Protein AF-A0A226D3V9-F1 (afdb_monomer)

Mean predicted aligned error: 17.24 Å

Sequence (177 aa):
MTLEMASSVGGDREEIEEDPLAKSIKAIVGEVLDKKFDEFQGLVIGEMRKLVDKVTHIEKRQDDLEEKVELLTAGIHNEFSAVREEIPEQRRRIIRMSNIVMMGVPETSAGLQVAKDIIKIIAPSFSGAIVDNRIGDSSGRKPRPLRISFRSISRRRMRHFQCARNWLGWRRTLPYQ

Secondary structure (DSSP, 8-state):
-------------------HHHHHHHHHHHHHHHHHHHHHHHHHHHHHHHHHHHHHHHHHHHHHHHHHHHHHHHHHHHHHHHHHHHHHHHHHHHHHHHEEEE-S--SSHHHHHHHHHHHHHH-TT--S-----B-S-TT-SSPPPEEEE-S-HHHHHHHHHHHHHHHHHHHHHS---

Organism: Folsomia candida (NCBI:txid158441)

Nearest PDB structures (foldseek):
  2khd-assembly1_A  TM=4.198E-01  e=1.914E+00  Vibrio cholerae O1 biovar El Tor str. N16961
  2gff-assembly1_A  TM=4.323E-01  e=8.631E+00  Yersinia pestis

Foldseek 3Di:
DDDDDDDDDPDPPPPPPDDVVNVVVVVVVVVVVVVVVVVVVVVVVVVVVVVVVVVVVVVVVVVVVVVVVVVVVVVVCVVVVVVVVVVVVVVVVLLVLFKDKDFQQDPDPVSLVVVVVVCCVLQVPDPDDQDQPFDDDPPDPGDTIGIDGHPDSVSRVVRVVVVVVVVVVVVVPDDDD

Structure (mmCIF, N/CA/C/O backbone):
data_AF-A0A226D3V9-F1
#
_entry.id   AF-A0A226D3V9-F1
#
loop_
_atom_site.group_PDB
_atom_site.id
_atom_site.type_symbol
_atom_site.label_atom_id
_atom_site.label_alt_id
_atom_site.label_comp_id
_atom_site.label_asym_id
_atom_site.label_entity_id
_atom_site.label_seq_id
_atom_site.pdbx_PDB_ins_code
_atom_site.Cartn_x
_atom_site.Cartn_y
_atom_site.Cartn_z
_atom_site.occupancy
_atom_site.B_iso_or_equiv
_atom_site.auth_seq_id
_atom_site.auth_comp_id
_atom_site.auth_asym_id
_atom_site.auth_atom_id
_atom_site.pdbx_PDB_model_num
ATOM 1 N N . MET A 1 1 ? 11.906 -45.378 94.367 1.00 38.81 1 MET A N 1
ATOM 2 C CA . MET A 1 1 ? 11.703 -44.713 93.062 1.00 38.81 1 MET A CA 1
ATOM 3 C C . MET A 1 1 ? 10.306 -44.108 93.097 1.00 38.81 1 MET A C 1
ATOM 5 O O . MET A 1 1 ? 9.374 -44.850 93.360 1.00 38.81 1 MET A O 1
ATOM 9 N N . THR A 1 2 ? 10.238 -42.781 93.275 1.00 38.66 2 THR A N 1
ATOM 10 C CA . THR A 1 2 ? 9.686 -41.767 92.328 1.00 38.66 2 THR A CA 1
ATOM 11 C C . THR A 1 2 ? 8.167 -41.596 92.479 1.00 38.66 2 THR A C 1
ATOM 13 O O . THR A 1 2 ? 7.429 -42.522 92.177 1.00 38.66 2 THR A O 1
ATOM 16 N N . LEU A 1 3 ? 7.705 -40.577 93.214 1.00 39.69 3 LEU A N 1
ATOM 17 C CA . LEU A 1 3 ? 7.437 -39.170 92.827 1.00 39.69 3 LEU A CA 1
ATOM 18 C C . LEU A 1 3 ? 6.104 -38.982 92.067 1.00 39.69 3 LEU A C 1
ATOM 20 O O . LEU A 1 3 ? 5.934 -39.497 90.972 1.00 39.69 3 LEU A O 1
ATOM 24 N N . GLU A 1 4 ? 5.216 -38.248 92.749 1.00 49.41 4 GLU A N 1
ATOM 25 C CA . GLU A 1 4 ? 4.078 -37.384 92.377 1.00 49.41 4 GLU A CA 1
ATOM 26 C C . GLU A 1 4 ? 3.594 -37.287 90.916 1.00 49.41 4 GLU A C 1
ATOM 28 O O . GLU A 1 4 ? 4.387 -37.195 89.986 1.00 49.41 4 GLU A O 1
ATOM 33 N N . MET A 1 5 ? 2.272 -37.128 90.736 1.00 41.31 5 MET A N 1
ATOM 34 C CA . MET A 1 5 ? 1.643 -35.838 90.368 1.00 41.31 5 MET A CA 1
ATOM 35 C C . MET A 1 5 ? 0.126 -36.006 90.166 1.00 41.31 5 MET A C 1
ATOM 37 O O . MET A 1 5 ? -0.342 -36.873 89.430 1.00 41.31 5 MET A O 1
ATOM 41 N N . ALA A 1 6 ? -0.637 -35.149 90.841 1.00 48.03 6 ALA A N 1
ATOM 42 C CA . ALA A 1 6 ? -2.069 -34.961 90.662 1.00 48.03 6 ALA A CA 1
ATOM 43 C C . ALA A 1 6 ? -2.365 -34.116 89.411 1.00 48.03 6 ALA A C 1
ATOM 45 O O . ALA A 1 6 ? -1.612 -33.199 89.096 1.00 48.03 6 ALA A O 1
ATOM 46 N N . SER A 1 7 ? -3.507 -34.351 88.761 1.00 38.56 7 SER A N 1
ATOM 47 C CA . SER A 1 7 ? -4.282 -33.291 88.102 1.00 38.56 7 SER A CA 1
ATOM 48 C C . SER A 1 7 ? -5.707 -33.781 87.852 1.00 38.56 7 SER A C 1
ATOM 50 O O . SER A 1 7 ? -5.994 -34.503 86.900 1.00 38.56 7 SER A O 1
ATOM 52 N N . SER A 1 8 ? -6.589 -33.412 88.778 1.00 54.75 8 SER A N 1
ATOM 53 C CA . SER A 1 8 ? -8.037 -33.426 88.616 1.00 54.75 8 SER A CA 1
ATOM 54 C C . SER A 1 8 ? -8.433 -32.072 88.040 1.00 54.75 8 SER A C 1
ATOM 56 O O . SER A 1 8 ? -8.364 -31.069 88.745 1.00 54.75 8 SER A O 1
ATOM 58 N N . VAL A 1 9 ? -8.861 -32.044 86.781 1.00 45.50 9 VAL A N 1
ATOM 59 C CA . VAL A 1 9 ? -9.637 -30.931 86.224 1.00 45.50 9 VAL A CA 1
ATOM 60 C C . VAL A 1 9 ? -10.922 -31.535 85.673 1.00 45.50 9 VAL A C 1
ATOM 62 O O . VAL A 1 9 ? -11.050 -31.831 84.487 1.00 45.50 9 VAL A O 1
ATOM 65 N N . GLY A 1 10 ? -11.860 -31.779 86.589 1.00 48.31 10 GLY A N 1
ATOM 66 C CA . GLY A 1 10 ? -13.279 -31.786 86.264 1.00 48.31 10 GLY A CA 1
ATOM 67 C C . GLY A 1 10 ? -13.653 -30.354 85.911 1.00 48.31 10 GLY A C 1
ATOM 68 O O . GLY A 1 10 ? -13.822 -29.520 86.793 1.00 48.31 10 GLY A O 1
ATOM 69 N N . GLY A 1 11 ? -13.651 -30.051 84.616 1.00 39.41 11 GLY A N 1
ATOM 70 C CA . GLY A 1 11 ? -14.214 -28.818 84.092 1.00 39.41 11 GLY A CA 1
ATOM 71 C C . GLY A 1 11 ? -15.689 -29.054 83.837 1.00 39.41 11 GLY A C 1
ATOM 72 O O . GLY A 1 11 ? -16.050 -29.536 82.761 1.00 39.41 11 GLY A O 1
ATOM 73 N N . ASP A 1 12 ? -16.511 -28.753 84.837 1.00 41.53 12 ASP A N 1
ATOM 74 C CA . ASP A 1 12 ? -17.939 -28.542 84.655 1.00 41.53 12 ASP A CA 1
ATOM 75 C C . ASP A 1 12 ? -18.121 -27.555 83.495 1.00 41.53 12 ASP A C 1
ATOM 77 O O . ASP A 1 12 ? -17.666 -26.410 83.538 1.00 41.53 12 ASP A O 1
ATOM 81 N N . ARG A 1 13 ? -18.739 -28.023 82.406 1.00 48.00 13 ARG A N 1
ATOM 82 C CA . ARG A 1 13 ? -19.325 -27.132 81.408 1.00 48.00 13 ARG A CA 1
ATOM 83 C C . ARG A 1 13 ? -20.510 -26.464 82.092 1.00 48.00 13 ARG A C 1
ATOM 85 O O . ARG A 1 13 ? -21.628 -26.960 82.009 1.00 48.00 13 ARG A O 1
ATOM 92 N N . GLU A 1 14 ? -20.241 -25.364 82.783 1.00 43.09 14 GLU A N 1
ATOM 93 C CA . GLU A 1 14 ? -21.252 -24.354 83.050 1.00 43.09 14 GLU A CA 1
ATOM 94 C C . GLU A 1 14 ? -21.819 -23.940 81.688 1.00 43.09 14 GLU A C 1
ATOM 96 O O . GLU A 1 14 ? -21.159 -23.282 80.878 1.00 43.09 14 GLU A O 1
ATOM 101 N N . GLU A 1 15 ? -23.036 -24.393 81.395 1.00 52.03 15 GLU A N 1
ATOM 102 C CA . GLU A 1 15 ? -23.913 -23.683 80.480 1.00 52.03 15 GLU A CA 1
ATOM 103 C C . GLU A 1 15 ? -24.088 -22.292 81.082 1.00 52.03 15 GLU A C 1
ATOM 105 O O . GLU A 1 15 ? -24.894 -22.081 81.983 1.00 52.03 15 GLU A O 1
ATOM 110 N N . ILE A 1 16 ? -23.248 -21.353 80.646 1.00 57.22 16 ILE A N 1
ATOM 111 C CA . ILE A 1 16 ? -23.414 -19.941 80.956 1.00 57.22 16 ILE A CA 1
ATOM 112 C C . ILE A 1 16 ? -24.791 -19.582 80.396 1.00 57.22 16 ILE A C 1
ATOM 114 O O . ILE A 1 16 ? -24.960 -19.470 79.178 1.00 57.22 16 ILE A O 1
ATOM 118 N N . GLU A 1 17 ? -25.788 -19.474 81.277 1.00 59.62 17 GLU A N 1
ATOM 119 C CA . GLU A 1 17 ? -27.078 -18.871 80.972 1.00 59.62 17 GLU A CA 1
ATOM 120 C C . GLU A 1 17 ? -26.790 -17.445 80.499 1.00 59.62 17 GLU A C 1
ATOM 122 O O . GLU A 1 17 ? -26.633 -16.519 81.291 1.00 59.62 17 GLU A O 1
ATOM 127 N N . GLU A 1 18 ? -26.619 -17.277 79.184 1.00 62.56 18 GLU A N 1
ATOM 128 C CA . GLU A 1 18 ? -26.539 -15.955 78.578 1.00 62.56 18 GLU A CA 1
ATOM 129 C C . GLU A 1 18 ? -27.771 -15.172 79.032 1.00 62.56 18 GLU A C 1
ATOM 131 O O . GLU A 1 18 ? -28.903 -15.619 78.805 1.00 62.56 18 GLU A O 1
ATOM 136 N N . ASP A 1 19 ? -27.524 -14.018 79.657 1.00 79.94 19 ASP A N 1
ATOM 137 C CA . ASP A 1 19 ? -28.546 -13.089 80.125 1.00 79.94 19 ASP A CA 1
ATOM 138 C C . ASP A 1 19 ? -29.631 -12.944 79.037 1.00 79.94 19 ASP A C 1
ATOM 140 O O . ASP A 1 19 ? -29.302 -12.634 77.882 1.00 79.94 19 ASP A O 1
ATOM 144 N N . PRO A 1 20 ? -30.917 -13.208 79.337 1.00 82.31 20 PRO A N 1
ATOM 145 C CA . PRO A 1 20 ? -31.992 -13.136 78.349 1.00 82.31 20 PRO A CA 1
ATOM 146 C C . PRO A 1 20 ? -32.037 -11.785 77.619 1.00 82.31 20 PRO A C 1
ATOM 148 O O . PRO A 1 20 ? -32.415 -11.730 76.444 1.00 82.31 20 PRO A O 1
ATOM 151 N N . LEU A 1 21 ? -31.577 -10.707 78.265 1.00 84.06 21 LEU A N 1
ATOM 152 C CA . LEU A 1 21 ? -31.408 -9.406 77.624 1.00 84.06 21 LEU A CA 1
ATOM 153 C C . LEU A 1 21 ? -30.303 -9.426 76.552 1.00 84.06 21 LEU A C 1
ATOM 155 O O . LEU A 1 21 ? -30.504 -8.922 75.448 1.00 84.06 21 LEU A O 1
ATOM 159 N N . ALA A 1 22 ? -29.157 -10.047 76.841 1.00 84.50 22 ALA A N 1
ATOM 160 C CA . ALA A 1 22 ? -28.034 -10.171 75.914 1.00 84.50 22 ALA A CA 1
ATOM 161 C C . ALA A 1 22 ? -28.385 -11.035 74.693 1.00 84.50 22 ALA A C 1
ATOM 163 O O . ALA A 1 22 ? -28.049 -10.664 73.566 1.00 84.50 22 ALA A O 1
ATOM 164 N N . LYS A 1 23 ? -29.133 -12.132 74.886 1.00 86.38 23 LYS A N 1
ATOM 165 C CA . LYS A 1 23 ? -29.679 -12.945 73.782 1.00 86.38 23 LYS A CA 1
ATOM 166 C C . LYS A 1 23 ? -30.619 -12.141 72.884 1.00 86.38 23 LYS A C 1
ATOM 168 O O . LYS A 1 23 ? -30.495 -12.201 71.662 1.00 86.38 23 LYS A O 1
ATOM 173 N N . SER A 1 24 ? -31.519 -11.362 73.483 1.00 89.19 24 SER A N 1
ATOM 174 C CA . SER A 1 24 ? -32.467 -10.522 72.745 1.00 89.19 24 SER A CA 1
ATOM 175 C C . SER A 1 24 ? -31.760 -9.413 71.954 1.00 89.19 24 SER A C 1
ATOM 177 O O . SER A 1 24 ? -32.013 -9.235 70.764 1.00 89.19 24 SER A O 1
ATOM 179 N N . ILE A 1 25 ? -30.785 -8.729 72.565 1.00 88.88 25 ILE A N 1
ATOM 180 C CA . ILE A 1 25 ? -29.976 -7.701 71.891 1.00 88.88 25 ILE A CA 1
ATOM 181 C C . ILE A 1 25 ? -29.189 -8.304 70.723 1.00 88.88 25 ILE A C 1
ATOM 183 O O . ILE A 1 25 ? -29.167 -7.729 69.638 1.00 88.88 25 ILE A O 1
ATOM 187 N N . LYS A 1 26 ? -28.574 -9.476 70.910 1.00 90.44 26 LYS A N 1
ATOM 188 C CA . LYS A 1 26 ? -27.818 -10.172 69.860 1.00 90.44 26 LYS A CA 1
ATOM 189 C C . LYS A 1 26 ? -28.703 -10.553 68.671 1.00 90.44 26 LYS A C 1
ATOM 191 O O . LYS A 1 26 ? -28.271 -10.390 67.534 1.00 90.44 26 LYS A O 1
ATOM 196 N N . ALA A 1 27 ? -29.934 -11.000 68.925 1.00 90.44 27 ALA A N 1
ATOM 197 C CA . ALA A 1 27 ? -30.906 -11.303 67.876 1.00 90.44 27 ALA A CA 1
ATOM 198 C C . ALA A 1 27 ? -31.322 -10.044 67.097 1.00 90.44 27 ALA A C 1
ATOM 200 O O . ALA A 1 27 ? -31.250 -10.037 65.872 1.00 90.44 27 ALA A O 1
ATOM 201 N N . ILE A 1 28 ? -31.660 -8.954 67.797 1.00 90.56 28 ILE A N 1
ATOM 202 C CA . ILE A 1 28 ? -32.040 -7.674 67.172 1.00 90.56 28 ILE A CA 1
ATOM 203 C C . ILE A 1 28 ? -30.886 -7.106 66.335 1.00 90.56 28 ILE A C 1
ATOM 205 O O . ILE A 1 28 ? -31.088 -6.643 65.215 1.00 90.56 28 ILE A O 1
ATOM 209 N N . VAL A 1 29 ? -29.659 -7.143 66.860 1.00 90.94 29 VAL A N 1
ATOM 210 C CA . VAL A 1 29 ? -28.467 -6.678 66.137 1.00 90.94 29 VAL A CA 1
ATOM 211 C C . VAL A 1 29 ? -28.192 -7.554 64.914 1.00 90.94 29 VAL A C 1
ATOM 213 O O . VAL A 1 29 ? -27.854 -7.012 63.865 1.00 90.94 29 VAL A O 1
ATOM 216 N N . GLY A 1 30 ? -28.379 -8.873 65.026 1.00 92.56 30 GLY A N 1
ATOM 217 C CA . GLY A 1 30 ? -28.285 -9.807 63.903 1.00 92.56 30 GLY A CA 1
ATOM 218 C C . GLY A 1 30 ? -29.262 -9.459 62.782 1.00 92.56 30 GLY A C 1
ATOM 219 O O . GLY A 1 30 ? -28.832 -9.205 61.664 1.00 92.56 30 GLY A O 1
ATOM 220 N N . GLU A 1 31 ? -30.552 -9.315 63.096 1.00 92.06 31 GLU A N 1
ATOM 221 C CA . GLU A 1 31 ? -31.577 -8.957 62.103 1.00 92.06 31 GLU A CA 1
ATOM 222 C C . GLU A 1 31 ? -31.310 -7.603 61.428 1.00 92.06 31 GLU A C 1
ATOM 224 O O . GLU A 1 31 ? -31.516 -7.441 60.222 1.00 92.06 31 GLU A O 1
ATOM 229 N N . VAL A 1 32 ? -30.840 -6.608 62.190 1.00 92.94 32 VAL A N 1
ATOM 230 C CA . VAL A 1 32 ? -30.502 -5.286 61.641 1.00 92.94 32 VAL A CA 1
ATOM 231 C C . VAL A 1 32 ? -29.287 -5.366 60.717 1.00 92.94 32 VAL A C 1
ATOM 233 O O . VAL A 1 32 ? -29.287 -4.723 59.663 1.00 92.94 32 VAL A O 1
ATOM 236 N N . LEU A 1 33 ? -28.262 -6.136 61.091 1.00 93.38 33 LEU A N 1
ATOM 237 C CA . LEU A 1 33 ? -27.068 -6.334 60.273 1.00 93.38 33 LEU A CA 1
ATOM 238 C C . LEU A 1 33 ? -27.387 -7.099 58.993 1.00 93.38 33 LEU A C 1
ATOM 240 O O . LEU A 1 33 ? -26.985 -6.635 57.929 1.00 93.38 33 LEU A O 1
ATOM 244 N N . ASP A 1 34 ? -28.154 -8.185 59.073 1.00 93.44 34 ASP A N 1
ATOM 245 C CA . ASP A 1 34 ? -28.551 -8.985 57.912 1.00 93.44 34 ASP A CA 1
ATOM 246 C C . ASP A 1 34 ? -29.338 -8.132 56.914 1.00 93.44 34 ASP A C 1
ATOM 248 O O . ASP A 1 34 ? -28.994 -8.058 55.736 1.00 93.44 34 ASP A O 1
ATOM 252 N N . LYS A 1 35 ? -30.312 -7.349 57.394 1.00 93.62 35 LYS A N 1
ATOM 253 C CA . LYS A 1 35 ? -31.098 -6.459 56.531 1.00 93.62 35 LYS A CA 1
ATOM 254 C C . LYS A 1 35 ? -30.245 -5.380 55.858 1.00 93.62 35 LYS A C 1
ATOM 256 O O . LYS A 1 35 ? -30.462 -5.046 54.693 1.00 93.62 35 LYS A O 1
ATOM 261 N N . LYS A 1 36 ? -29.279 -4.806 56.582 1.00 93.31 36 LYS A N 1
ATOM 262 C CA . LYS A 1 36 ? -28.355 -3.805 56.024 1.00 93.31 36 LYS A CA 1
ATOM 263 C C . LYS A 1 36 ? -27.368 -4.424 55.045 1.00 93.31 36 LYS A C 1
ATOM 265 O O . LYS A 1 36 ? -27.010 -3.779 54.059 1.00 93.31 36 LYS A O 1
ATOM 270 N N . PHE A 1 37 ? -26.950 -5.655 55.306 1.00 94.12 37 PHE A N 1
ATOM 271 C CA . PHE A 1 37 ? -26.083 -6.410 54.424 1.00 94.12 37 PHE A CA 1
ATOM 272 C C . PHE A 1 37 ? -26.802 -6.770 53.121 1.00 94.12 37 PHE A C 1
ATOM 274 O O . PHE A 1 37 ? -26.245 -6.518 52.057 1.00 94.12 37 PHE A O 1
ATOM 281 N N . ASP A 1 38 ? -28.056 -7.218 53.182 1.00 94.19 38 ASP A N 1
ATOM 282 C CA . ASP A 1 38 ? -28.888 -7.499 52.006 1.00 94.19 38 ASP A CA 1
ATOM 283 C C . ASP A 1 38 ? -29.118 -6.243 51.148 1.00 94.19 38 ASP A C 1
ATOM 285 O O . ASP A 1 38 ? -28.962 -6.277 49.923 1.00 94.19 38 ASP A O 1
ATOM 289 N N . GLU A 1 39 ? -29.431 -5.101 51.779 1.00 94.19 39 GLU A N 1
ATOM 290 C CA . GLU A 1 39 ? -29.561 -3.805 51.093 1.00 94.19 39 GLU A CA 1
ATOM 291 C C . GLU A 1 39 ? -28.257 -3.418 50.373 1.00 94.19 39 GLU A C 1
ATOM 293 O O . GLU A 1 39 ? -28.274 -3.008 49.207 1.00 94.19 39 GLU A O 1
ATOM 298 N N . PHE A 1 40 ? -27.115 -3.574 51.048 1.00 94.12 40 PHE A N 1
ATOM 299 C CA . PHE A 1 40 ? -25.803 -3.288 50.473 1.00 94.12 40 PHE A CA 1
ATOM 300 C C . PHE A 1 40 ? -25.462 -4.243 49.323 1.00 94.12 40 PHE A C 1
ATOM 302 O O . PHE A 1 40 ? -25.016 -3.805 48.261 1.00 94.12 40 PHE A O 1
ATOM 309 N N . GLN A 1 41 ? -25.715 -5.537 49.499 1.00 94.38 41 GLN A N 1
ATOM 310 C CA . GLN A 1 41 ? -25.436 -6.558 48.499 1.00 94.38 41 GLN A CA 1
ATOM 311 C C . GLN A 1 41 ? -26.282 -6.338 47.239 1.00 94.38 41 GLN A C 1
ATOM 313 O O . GLN A 1 41 ? -25.758 -6.421 46.127 1.00 94.38 41 GLN A O 1
ATOM 318 N N . GLY A 1 42 ? -27.555 -5.960 47.393 1.00 94.50 42 GLY A N 1
ATOM 319 C CA . GLY A 1 42 ? -28.428 -5.590 46.279 1.00 94.50 42 GLY A CA 1
ATOM 320 C C . GLY A 1 42 ? -27.904 -4.393 45.478 1.00 94.50 42 GLY A C 1
ATOM 321 O O . GLY A 1 42 ? -27.887 -4.435 44.244 1.00 94.50 42 GLY A O 1
ATOM 322 N N . LEU A 1 43 ? -27.411 -3.352 46.161 1.00 94.62 43 LEU A N 1
ATOM 323 C CA . LEU A 1 43 ? -26.802 -2.183 45.515 1.00 94.62 43 LEU A CA 1
ATOM 324 C C . LEU A 1 43 ? -25.525 -2.552 44.749 1.00 94.62 43 LEU A C 1
ATOM 326 O O . LEU A 1 43 ? -25.376 -2.173 43.586 1.00 94.62 43 LEU A O 1
ATOM 330 N N . VAL A 1 44 ? -24.630 -3.326 45.369 1.00 95.06 44 VAL A N 1
ATOM 331 C CA . VAL A 1 44 ? -23.369 -3.756 44.746 1.00 95.06 44 VAL A CA 1
ATOM 332 C C . VAL A 1 44 ? -23.631 -4.632 43.523 1.00 95.06 44 VAL A C 1
ATOM 334 O O . VAL A 1 44 ? -23.047 -4.393 42.468 1.00 95.06 44 VAL A O 1
ATOM 337 N N . ILE A 1 45 ? -24.545 -5.601 43.618 1.00 95.62 45 ILE A N 1
ATOM 338 C CA . ILE A 1 45 ? -24.914 -6.465 42.487 1.00 95.62 45 ILE A CA 1
ATOM 339 C C . ILE A 1 45 ? -25.528 -5.639 41.349 1.00 95.62 45 ILE A C 1
ATOM 341 O O . ILE A 1 45 ? -25.239 -5.891 40.176 1.00 95.62 45 ILE A O 1
ATOM 345 N N . GLY A 1 46 ? -26.349 -4.637 41.673 1.00 94.81 46 GLY A N 1
ATOM 346 C CA . GLY A 1 46 ? -26.932 -3.728 40.688 1.00 94.81 46 GLY A CA 1
ATOM 347 C C . GLY A 1 46 ? -25.875 -2.933 39.918 1.00 94.81 46 GLY A C 1
ATOM 348 O O . GLY A 1 46 ? -25.915 -2.884 38.687 1.00 94.81 46 GLY A O 1
ATOM 349 N N . GLU A 1 47 ? -24.902 -2.350 40.619 1.00 94.69 47 GLU A N 1
ATOM 350 C CA . GLU A 1 47 ? -23.802 -1.610 39.990 1.00 94.69 47 GLU A CA 1
ATOM 351 C C . GLU A 1 47 ? -22.837 -2.528 39.227 1.00 94.69 47 GLU A C 1
ATOM 353 O O . GLU A 1 47 ? -22.434 -2.195 38.111 1.00 94.69 47 GLU A O 1
ATOM 358 N N . MET A 1 48 ? -22.534 -3.721 39.753 1.00 95.31 48 MET A N 1
ATOM 359 C CA . MET A 1 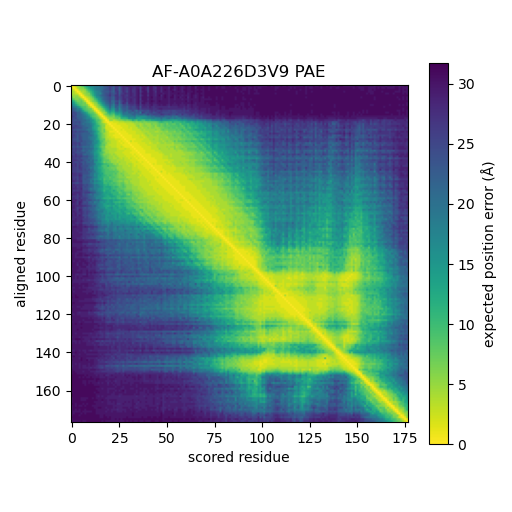48 ? -21.739 -4.722 39.033 1.00 95.31 48 MET A CA 1
ATOM 360 C C . MET A 1 48 ? -22.413 -5.138 37.727 1.00 95.31 48 MET A C 1
ATOM 362 O O . MET A 1 48 ? -21.738 -5.230 36.706 1.00 95.31 48 MET A O 1
ATOM 366 N N . ARG A 1 49 ? -23.739 -5.322 37.713 1.00 94.88 49 ARG A N 1
ATOM 367 C CA . ARG A 1 49 ? -24.473 -5.645 36.482 1.00 94.88 49 ARG A CA 1
ATOM 368 C C . ARG A 1 49 ? -24.341 -4.535 35.440 1.00 94.88 49 ARG A C 1
ATOM 370 O O . ARG A 1 49 ? -23.977 -4.815 34.304 1.00 94.88 49 ARG A O 1
ATOM 377 N N . LYS A 1 50 ? -24.540 -3.273 35.837 1.00 95.62 50 LYS A N 1
ATOM 378 C CA . LYS A 1 50 ? -24.351 -2.121 34.936 1.00 95.62 50 LYS A CA 1
ATOM 379 C C . LYS A 1 50 ? -22.927 -2.050 34.388 1.00 95.62 50 LYS A C 1
ATOM 381 O O . LYS A 1 50 ? -22.730 -1.631 33.249 1.00 95.62 50 LYS A O 1
ATOM 386 N N . LEU A 1 51 ? -21.931 -2.400 35.202 1.00 95.44 51 LEU A N 1
ATOM 387 C CA . LEU A 1 51 ? -20.540 -2.434 34.768 1.00 95.44 51 LEU A CA 1
ATOM 388 C C . LEU A 1 51 ? -20.310 -3.547 33.740 1.00 95.44 51 LEU A C 1
ATOM 390 O O . LEU A 1 51 ? -19.728 -3.275 32.695 1.00 95.44 51 LEU A O 1
ATOM 394 N N . VAL A 1 52 ? -20.817 -4.755 33.992 1.00 96.44 52 VAL A N 1
ATOM 395 C CA . VAL A 1 52 ? -20.742 -5.889 33.054 1.00 96.44 52 VAL A CA 1
ATOM 396 C C . VAL A 1 52 ? -21.421 -5.554 31.723 1.00 96.44 52 VAL A C 1
ATOM 398 O O . VAL A 1 52 ? -20.839 -5.785 30.665 1.00 96.44 52 VAL A O 1
ATOM 401 N N . ASP A 1 53 ? -22.592 -4.919 31.746 1.00 95.81 53 ASP A N 1
ATOM 402 C CA . ASP A 1 53 ? -23.295 -4.500 30.526 1.00 95.81 53 ASP A CA 1
ATOM 403 C C . ASP A 1 53 ? -22.475 -3.480 29.712 1.00 95.81 53 ASP A C 1
ATOM 405 O O . ASP A 1 53 ? -22.433 -3.524 28.482 1.00 95.81 53 ASP A O 1
ATOM 409 N N . LYS A 1 54 ? -21.769 -2.562 30.385 1.00 96.12 54 LYS A N 1
ATOM 410 C CA . LYS A 1 54 ? -20.874 -1.611 29.707 1.00 96.12 54 LYS A CA 1
ATOM 411 C C . LYS A 1 54 ? -19.638 -2.296 29.133 1.00 96.12 54 LYS A C 1
ATOM 413 O O . LYS A 1 54 ? -19.241 -1.953 28.023 1.00 96.12 54 LYS A O 1
ATOM 418 N N . VAL A 1 55 ? -19.036 -3.231 29.869 1.00 96.25 55 VAL A N 1
ATOM 419 C CA . VAL A 1 55 ? -17.850 -3.977 29.418 1.00 96.25 55 VAL A CA 1
ATOM 420 C C . VAL A 1 55 ? -18.190 -4.810 28.188 1.00 96.25 55 VAL A C 1
ATOM 422 O O . VAL A 1 55 ? -17.543 -4.642 27.163 1.00 96.25 55 VAL A O 1
ATOM 425 N N . THR A 1 56 ? -19.274 -5.583 28.230 1.00 95.69 56 THR A N 1
ATOM 426 C CA . THR A 1 56 ? -19.727 -6.389 27.082 1.00 95.69 56 THR A CA 1
ATOM 427 C C . THR A 1 56 ? -20.065 -5.532 25.858 1.00 95.69 56 THR A C 1
ATOM 429 O O . THR A 1 56 ? -19.782 -5.912 24.722 1.00 95.69 56 THR A O 1
ATOM 432 N N . HIS A 1 57 ? -20.627 -4.334 26.058 1.00 96.00 57 HIS A N 1
ATOM 433 C CA . HIS A 1 57 ? -20.856 -3.395 24.959 1.00 96.00 57 HIS A CA 1
ATOM 434 C C . HIS A 1 57 ? -19.550 -2.860 24.350 1.00 96.00 57 HIS A C 1
ATOM 436 O O . HIS A 1 57 ? -19.474 -2.663 23.136 1.00 96.00 57 HIS A O 1
ATOM 442 N N . ILE A 1 58 ? -18.530 -2.606 25.174 1.00 95.94 58 ILE A N 1
ATOM 443 C CA . ILE A 1 58 ? -17.211 -2.162 24.709 1.00 95.94 58 ILE A CA 1
ATOM 444 C C . ILE A 1 58 ? -16.498 -3.292 23.966 1.00 95.94 58 ILE A C 1
ATOM 446 O O . ILE A 1 58 ? -15.994 -3.037 22.877 1.00 95.94 58 ILE A O 1
ATOM 450 N N . GLU A 1 59 ? -16.513 -4.512 24.503 1.00 95.19 59 GLU A N 1
ATOM 451 C CA . GLU A 1 59 ? -15.930 -5.702 23.866 1.00 95.19 59 GLU A CA 1
ATOM 452 C C . GLU A 1 59 ? -16.521 -5.909 22.473 1.00 95.19 59 GLU A C 1
ATOM 454 O O . GLU A 1 59 ? -15.789 -5.915 21.490 1.00 95.19 59 GLU A O 1
ATOM 459 N N . LYS A 1 60 ? -17.853 -5.892 22.348 1.00 95.75 60 LYS A N 1
ATOM 460 C CA . LYS A 1 60 ? -18.508 -6.018 21.040 1.00 95.75 60 LYS A CA 1
ATOM 461 C C . LYS A 1 60 ? -18.081 -4.928 20.050 1.00 95.75 60 LYS A C 1
ATOM 463 O O . LYS A 1 60 ? -17.877 -5.190 18.871 1.00 95.75 60 LYS A O 1
ATOM 468 N N . ARG A 1 61 ? -17.953 -3.680 20.515 1.00 95.50 61 ARG A N 1
ATOM 469 C CA . ARG A 1 61 ? -17.484 -2.576 19.662 1.00 95.50 61 ARG A CA 1
ATOM 470 C C . ARG A 1 61 ? -16.021 -2.736 19.257 1.00 95.50 61 ARG A C 1
ATOM 472 O O . ARG A 1 61 ? -15.646 -2.215 18.210 1.00 95.50 61 ARG A O 1
ATOM 479 N N . GLN A 1 62 ? -15.207 -3.361 20.100 1.00 95.19 62 GLN A N 1
ATOM 480 C CA . GLN A 1 62 ? -13.811 -3.645 19.809 1.00 95.19 62 GLN A CA 1
ATOM 481 C C . GLN A 1 62 ? -13.704 -4.741 18.747 1.00 95.19 62 GLN A C 1
ATOM 483 O O . GLN A 1 62 ? -13.009 -4.519 17.760 1.00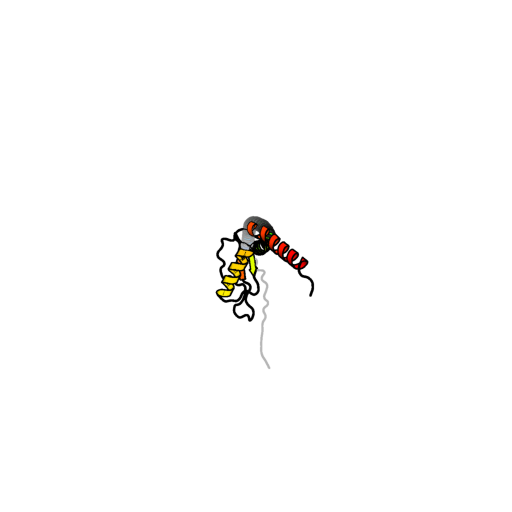 95.19 62 GLN A O 1
ATOM 488 N N . ASP A 1 63 ? -14.478 -5.818 18.878 1.00 94.88 63 ASP A N 1
ATOM 489 C CA . ASP A 1 63 ? -14.559 -6.891 17.881 1.00 94.88 63 ASP A CA 1
ATOM 490 C C . ASP A 1 63 ? -14.998 -6.344 16.508 1.00 94.88 63 ASP A C 1
ATOM 492 O O . ASP A 1 63 ? -14.335 -6.569 15.496 1.00 94.88 63 ASP A O 1
ATOM 496 N N . ASP A 1 64 ? -16.054 -5.518 16.475 1.00 95.50 64 ASP A N 1
ATOM 497 C CA . ASP A 1 64 ? -16.543 -4.874 15.244 1.00 95.50 64 ASP A CA 1
ATOM 498 C C . ASP A 1 64 ? -15.484 -3.955 14.594 1.00 95.50 64 ASP A C 1
ATOM 500 O O . ASP A 1 64 ? -15.489 -3.726 13.378 1.00 95.50 64 ASP A O 1
ATOM 504 N N . LEU A 1 65 ? -14.622 -3.329 15.402 1.00 95.25 65 LEU A N 1
ATOM 505 C CA . LEU A 1 65 ? -13.541 -2.473 14.909 1.00 95.25 65 LEU A CA 1
ATOM 506 C C . LEU A 1 65 ? -12.376 -3.303 14.378 1.00 95.25 65 LEU A C 1
ATOM 508 O O . LEU A 1 65 ? -11.818 -2.943 13.343 1.00 95.25 65 LEU A O 1
ATOM 512 N N . GLU A 1 66 ? -12.027 -4.391 15.056 1.00 95.12 66 GLU A N 1
ATOM 513 C CA . GLU A 1 66 ? -10.970 -5.307 14.640 1.00 95.12 66 GLU A CA 1
ATOM 514 C C . GLU A 1 66 ? -11.313 -5.954 13.293 1.00 95.12 66 GLU A C 1
ATOM 516 O O . GLU A 1 66 ? -10.520 -5.849 12.355 1.00 95.12 66 GLU A O 1
ATOM 521 N N . GLU A 1 67 ? -12.548 -6.438 13.119 1.00 95.12 67 GLU A N 1
ATOM 522 C CA . GLU A 1 67 ? -13.030 -6.977 11.838 1.00 95.12 67 GLU A CA 1
ATOM 523 C C . GLU A 1 67 ? -12.920 -5.940 10.703 1.00 95.12 67 GLU A C 1
ATOM 525 O O . GLU A 1 67 ? -12.438 -6.229 9.603 1.00 95.12 67 GLU A O 1
ATOM 530 N N . LYS A 1 68 ? -13.311 -4.684 10.958 1.00 94.44 68 LYS A N 1
ATOM 531 C CA . LYS A 1 68 ? -13.195 -3.605 9.960 1.00 94.44 68 LYS A CA 1
ATOM 532 C C . LYS A 1 68 ? -11.747 -3.304 9.594 1.00 94.44 68 LYS A C 1
ATOM 534 O O . LYS A 1 68 ? -11.468 -3.013 8.429 1.00 94.44 68 LYS A O 1
ATOM 539 N N . VAL A 1 69 ? -10.836 -3.340 10.564 1.00 94.88 69 VAL A N 1
ATOM 540 C CA . VAL A 1 69 ? -9.403 -3.122 10.328 1.00 94.88 69 VAL A CA 1
ATOM 541 C C . VAL A 1 69 ? -8.827 -4.257 9.486 1.00 94.88 69 VAL A C 1
ATOM 543 O O . VAL A 1 69 ? -8.098 -3.980 8.531 1.00 94.88 69 VAL A O 1
ATOM 546 N N . GLU A 1 70 ? -9.186 -5.507 9.767 1.00 93.19 70 GLU A N 1
ATOM 547 C CA . GLU A 1 70 ? -8.758 -6.662 8.974 1.00 93.19 70 GLU A CA 1
ATOM 548 C C . GLU A 1 70 ? -9.248 -6.577 7.525 1.00 93.19 70 GLU A C 1
ATOM 550 O O . GLU A 1 70 ? -8.448 -6.693 6.591 1.00 93.19 70 GLU A O 1
ATOM 555 N N . LEU A 1 71 ? -10.535 -6.276 7.320 1.00 93.69 71 LEU A N 1
ATOM 556 C CA . LEU A 1 71 ? -11.119 -6.107 5.987 1.00 93.69 71 LEU A CA 1
ATOM 557 C C . LEU A 1 71 ? -10.450 -4.975 5.199 1.00 93.69 71 LEU A C 1
ATOM 559 O O . LEU A 1 71 ? -10.121 -5.146 4.022 1.00 93.69 71 LEU A O 1
ATOM 563 N N . LEU A 1 72 ? -10.205 -3.827 5.838 1.00 93.69 72 LEU A N 1
ATOM 564 C CA . LEU A 1 72 ? -9.495 -2.708 5.213 1.00 93.69 72 LEU A CA 1
ATOM 565 C C . LEU A 1 72 ? -8.057 -3.084 4.859 1.00 93.69 72 LEU A C 1
ATOM 567 O O . LEU A 1 72 ? -7.585 -2.763 3.770 1.00 93.69 72 LEU A O 1
ATOM 571 N N . THR A 1 73 ? -7.368 -3.794 5.748 1.00 91.19 73 THR A N 1
ATOM 572 C CA . THR A 1 73 ? -5.983 -4.222 5.531 1.00 91.19 73 THR A CA 1
ATOM 573 C C . THR A 1 73 ? -5.893 -5.186 4.352 1.00 91.19 73 THR A C 1
ATOM 575 O O . THR A 1 73 ? -5.025 -5.028 3.491 1.00 91.19 73 THR A O 1
ATOM 578 N N . ALA A 1 74 ? -6.830 -6.131 4.254 1.00 90.56 74 ALA A N 1
ATOM 579 C CA . ALA A 1 74 ? -6.938 -7.043 3.123 1.00 90.56 74 ALA A CA 1
ATOM 580 C C . ALA A 1 74 ? -7.262 -6.301 1.813 1.00 90.56 74 ALA A C 1
ATOM 582 O O . ALA A 1 74 ? -6.639 -6.572 0.785 1.00 90.56 74 ALA A O 1
ATOM 583 N N . GLY A 1 75 ? -8.181 -5.329 1.847 1.00 90.06 75 GLY A N 1
ATOM 584 C CA . GLY A 1 75 ? -8.525 -4.494 0.692 1.00 90.06 75 GLY A CA 1
ATOM 585 C C . GLY A 1 75 ? -7.323 -3.712 0.160 1.00 90.06 75 GLY A C 1
ATOM 586 O O . GLY A 1 75 ? -6.976 -3.829 -1.015 1.00 90.06 75 GLY A O 1
ATOM 587 N N . ILE A 1 76 ? -6.618 -3.006 1.050 1.00 89.62 76 ILE A N 1
ATOM 588 C CA . ILE A 1 76 ? -5.389 -2.275 0.719 1.00 89.62 76 ILE A CA 1
ATOM 589 C C . ILE A 1 76 ? -4.346 -3.239 0.152 1.00 89.62 76 ILE A C 1
ATOM 591 O O . ILE A 1 76 ? -3.761 -2.972 -0.895 1.00 89.62 76 ILE A O 1
ATOM 595 N N . HIS A 1 77 ? -4.111 -4.381 0.800 1.00 89.56 77 HIS A N 1
ATOM 596 C CA . HIS A 1 77 ? -3.109 -5.330 0.324 1.00 89.56 77 HIS A CA 1
ATOM 597 C C . HIS A 1 77 ? -3.411 -5.830 -1.095 1.00 89.56 77 HIS A C 1
ATOM 599 O O . HIS A 1 77 ? -2.507 -5.881 -1.930 1.00 89.56 77 HIS A O 1
ATOM 605 N N . ASN A 1 78 ? -4.674 -6.135 -1.394 1.00 87.62 78 ASN A N 1
ATOM 606 C CA . ASN A 1 78 ? -5.097 -6.597 -2.713 1.00 87.62 78 ASN A CA 1
ATOM 607 C C . ASN A 1 78 ? -4.918 -5.522 -3.795 1.00 87.62 78 ASN A C 1
ATOM 609 O O . ASN A 1 78 ? -4.348 -5.807 -4.851 1.00 87.62 78 ASN A O 1
ATOM 613 N N . GLU A 1 79 ? -5.335 -4.282 -3.527 1.00 85.06 79 GLU A N 1
ATOM 614 C CA . GLU A 1 79 ? -5.163 -3.163 -4.463 1.00 85.06 79 GLU A CA 1
ATOM 615 C C . GLU A 1 79 ? -3.682 -2.867 -4.726 1.00 85.06 79 GLU A C 1
ATOM 617 O O . GLU A 1 79 ? -3.247 -2.744 -5.876 1.00 85.06 79 GLU A O 1
ATOM 622 N N . PHE A 1 80 ? -2.872 -2.817 -3.666 1.00 86.00 80 PHE A N 1
ATOM 623 C CA . PHE A 1 80 ? -1.442 -2.557 -3.792 1.00 86.00 80 PHE A CA 1
ATOM 624 C C . PHE A 1 80 ? -0.694 -3.712 -4.454 1.00 86.00 80 PHE A C 1
ATOM 626 O O . PHE A 1 80 ? 0.278 -3.455 -5.160 1.00 86.00 80 PHE A O 1
ATOM 633 N N . SER A 1 81 ? -1.123 -4.962 -4.271 1.00 83.50 81 SER A N 1
ATOM 634 C CA . SER A 1 81 ? -0.497 -6.126 -4.907 1.00 83.50 81 SER A CA 1
ATOM 635 C C . SER A 1 81 ? -0.583 -6.045 -6.434 1.00 83.50 81 SER A C 1
ATOM 637 O O . SER A 1 81 ? 0.434 -6.172 -7.120 1.00 83.50 81 SER A O 1
ATOM 639 N N . ALA A 1 82 ? -1.760 -5.709 -6.972 1.00 79.88 82 ALA A N 1
ATOM 640 C CA . ALA A 1 82 ? -1.949 -5.534 -8.412 1.00 79.88 82 ALA A CA 1
ATOM 641 C C . ALA A 1 82 ? -1.066 -4.405 -8.976 1.00 79.88 82 ALA A C 1
ATOM 643 O O . ALA A 1 82 ? -0.351 -4.587 -9.964 1.00 79.88 82 ALA A O 1
ATOM 644 N N . VAL A 1 83 ? -1.040 -3.252 -8.298 1.00 85.50 83 VAL A N 1
ATOM 645 C CA . VAL A 1 83 ? -0.217 -2.098 -8.699 1.00 85.50 83 VAL A CA 1
ATOM 646 C C . VAL A 1 83 ? 1.282 -2.410 -8.598 1.00 85.50 83 VAL A C 1
ATOM 648 O O . VAL A 1 83 ? 2.080 -1.974 -9.436 1.00 85.50 83 VAL A O 1
ATOM 651 N N . ARG A 1 84 ? 1.685 -3.182 -7.583 1.00 83.81 84 ARG A N 1
ATOM 652 C CA . ARG A 1 84 ? 3.080 -3.555 -7.334 1.00 83.81 84 ARG A CA 1
ATOM 653 C C . ARG A 1 84 ? 3.658 -4.432 -8.437 1.00 83.81 84 ARG A C 1
ATOM 655 O O . ARG A 1 84 ? 4.851 -4.301 -8.697 1.00 83.81 84 ARG A O 1
ATOM 662 N N . GLU A 1 85 ? 2.851 -5.260 -9.091 1.00 82.94 85 GLU A N 1
ATOM 663 C CA . GLU A 1 85 ? 3.278 -6.051 -10.252 1.00 82.94 85 GLU A CA 1
ATOM 664 C C . GLU A 1 85 ? 3.186 -5.258 -11.565 1.00 82.94 85 GLU A C 1
ATOM 666 O O . GLU A 1 85 ? 4.077 -5.346 -12.417 1.00 82.94 85 GLU A O 1
ATOM 671 N N . GLU A 1 86 ? 2.180 -4.392 -11.716 1.00 85.88 86 GLU A N 1
ATOM 672 C CA . GLU A 1 86 ? 2.007 -3.626 -12.950 1.00 85.88 86 GLU A CA 1
ATOM 673 C C . GLU A 1 86 ? 3.108 -2.567 -13.152 1.00 85.88 86 GLU A C 1
ATOM 675 O O . GLU A 1 86 ? 3.676 -2.447 -14.241 1.00 85.88 86 GLU A O 1
ATOM 680 N N . ILE A 1 87 ? 3.484 -1.817 -12.111 1.00 87.19 87 ILE A N 1
ATOM 681 C CA . ILE A 1 87 ? 4.522 -0.774 -12.204 1.00 87.19 87 ILE A CA 1
ATOM 682 C C . ILE A 1 87 ? 5.875 -1.302 -12.720 1.00 87.19 87 ILE A C 1
ATOM 684 O O . ILE A 1 87 ? 6.437 -0.692 -13.643 1.00 87.19 87 ILE A O 1
ATOM 688 N N . PRO A 1 88 ? 6.471 -2.383 -12.175 1.00 86.50 88 PRO A N 1
ATOM 689 C CA . PRO A 1 88 ? 7.738 -2.896 -12.674 1.00 86.50 88 PRO A CA 1
ATOM 690 C C . PRO A 1 88 ? 7.606 -3.435 -14.098 1.00 86.50 88 PRO A C 1
ATOM 692 O O . PRO A 1 88 ? 8.547 -3.270 -14.882 1.00 86.50 88 PRO A O 1
ATOM 695 N N . GLU A 1 89 ? 6.467 -4.020 -14.473 1.00 85.69 89 GLU A N 1
ATOM 696 C CA . GLU A 1 89 ? 6.232 -4.453 -15.848 1.00 85.69 89 GLU A CA 1
ATOM 697 C C . GLU A 1 89 ? 6.158 -3.261 -16.810 1.00 85.69 89 GLU A C 1
ATOM 699 O O . GLU A 1 89 ? 6.896 -3.228 -17.801 1.00 85.69 89 GLU A O 1
ATOM 704 N N . GLN A 1 90 ? 5.374 -2.229 -16.488 1.00 81.44 90 GLN A N 1
ATOM 705 C CA . GLN A 1 90 ? 5.291 -0.997 -17.277 1.00 81.44 90 GLN A CA 1
ATOM 706 C C . GLN A 1 90 ? 6.655 -0.308 -17.369 1.00 81.44 90 GLN A C 1
ATOM 708 O O . GLN A 1 90 ? 7.081 0.105 -18.451 1.00 81.44 90 GLN A O 1
ATOM 713 N N . ARG A 1 91 ? 7.420 -0.264 -16.272 1.00 83.81 91 ARG A N 1
ATOM 714 C CA . ARG A 1 91 ? 8.791 0.261 -16.261 1.00 83.81 91 ARG A CA 1
ATOM 715 C C . ARG A 1 91 ? 9.701 -0.533 -17.196 1.00 83.81 91 ARG A C 1
ATOM 717 O O . ARG A 1 91 ? 10.411 0.067 -18.007 1.00 83.81 91 ARG A O 1
ATOM 724 N N . ARG A 1 92 ? 9.682 -1.870 -17.130 1.00 82.31 92 ARG A N 1
ATOM 725 C CA . ARG A 1 92 ? 10.451 -2.745 -18.035 1.00 82.31 92 ARG A CA 1
ATOM 726 C C . ARG A 1 92 ? 10.026 -2.530 -19.484 1.00 82.31 92 ARG A C 1
ATOM 728 O O . ARG A 1 92 ? 10.888 -2.429 -20.358 1.00 82.31 92 ARG A O 1
ATOM 735 N N . ARG A 1 93 ? 8.725 -2.409 -19.747 1.00 82.06 93 ARG A N 1
ATOM 736 C CA . ARG A 1 93 ? 8.163 -2.158 -21.077 1.00 82.06 93 ARG A CA 1
ATOM 737 C C . ARG A 1 93 ? 8.638 -0.821 -21.634 1.00 82.06 93 ARG A C 1
ATOM 739 O O . ARG A 1 93 ? 9.125 -0.781 -22.761 1.00 82.06 93 ARG A O 1
ATOM 746 N N . ILE A 1 94 ? 8.580 0.249 -20.844 1.00 79.62 94 ILE A N 1
ATOM 747 C CA . ILE A 1 94 ? 9.089 1.567 -21.230 1.00 79.62 94 ILE A CA 1
ATOM 748 C C . ILE A 1 94 ? 10.583 1.482 -21.520 1.00 79.62 94 ILE A C 1
ATOM 750 O O . ILE A 1 94 ? 10.983 1.865 -22.611 1.00 79.62 94 ILE A O 1
ATOM 754 N N . ILE A 1 95 ? 11.396 0.903 -20.628 1.00 77.88 95 ILE A N 1
ATOM 755 C CA . ILE A 1 95 ? 12.844 0.728 -20.841 1.00 77.88 95 ILE A CA 1
ATOM 756 C C . ILE A 1 95 ? 13.117 -0.019 -22.155 1.00 77.88 95 ILE A C 1
ATOM 758 O O . ILE A 1 95 ? 13.946 0.422 -22.953 1.00 77.88 95 ILE A O 1
ATOM 762 N N . ARG A 1 96 ? 12.396 -1.119 -22.413 1.00 77.56 96 ARG A N 1
ATOM 763 C CA . ARG A 1 96 ? 12.515 -1.907 -23.649 1.00 77.56 96 ARG A CA 1
ATOM 764 C C . ARG A 1 96 ? 12.062 -1.151 -24.883 1.00 77.56 96 ARG A C 1
ATOM 766 O O . ARG A 1 96 ? 12.587 -1.447 -25.948 1.00 77.56 96 ARG A O 1
ATOM 773 N N . MET A 1 97 ? 11.134 -0.202 -24.773 1.00 71.06 97 MET A N 1
ATOM 774 C CA . MET A 1 97 ? 10.608 0.579 -25.898 1.00 71.06 97 MET A CA 1
ATOM 775 C C . MET A 1 97 ? 11.331 1.909 -26.121 1.00 71.06 97 MET A C 1
ATOM 777 O O . MET A 1 97 ? 11.387 2.372 -27.256 1.00 71.06 97 MET A O 1
ATOM 781 N N . SER A 1 98 ? 11.956 2.493 -25.100 1.00 76.38 98 SER A N 1
ATOM 782 C CA . SER A 1 98 ? 12.605 3.806 -25.168 1.00 76.38 98 SER A CA 1
ATOM 783 C C . SER A 1 98 ? 14.126 3.748 -25.274 1.00 76.38 98 SER A C 1
ATOM 785 O O . SER A 1 98 ? 14.704 4.728 -25.720 1.00 76.38 98 SER A O 1
ATOM 787 N N . ASN A 1 99 ? 14.784 2.633 -24.937 1.00 81.00 99 ASN A N 1
ATOM 788 C CA . ASN A 1 99 ? 16.250 2.557 -24.927 1.00 81.00 99 ASN A CA 1
ATOM 789 C C . ASN A 1 99 ? 16.829 1.610 -25.984 1.00 81.00 99 ASN A C 1
ATOM 791 O O . ASN A 1 99 ? 16.454 0.441 -26.047 1.00 81.00 99 ASN A O 1
ATOM 795 N N . ILE A 1 100 ? 17.812 2.077 -26.751 1.00 83.62 100 ILE A N 1
ATOM 796 C CA . ILE A 1 100 ? 18.692 1.200 -27.536 1.00 83.62 100 ILE A CA 1
ATOM 797 C C . ILE A 1 100 ? 19.902 0.852 -26.670 1.00 83.62 100 ILE A C 1
ATOM 799 O O . ILE A 1 100 ? 20.497 1.733 -26.049 1.00 83.62 100 ILE A O 1
ATOM 803 N N . VAL A 1 101 ? 20.253 -0.432 -26.622 1.00 86.19 101 VAL A N 1
ATOM 804 C CA . VAL A 1 101 ? 21.461 -0.917 -25.947 1.00 86.19 101 VAL A CA 1
ATOM 805 C C . VAL A 1 101 ? 22.453 -1.345 -27.018 1.00 86.19 101 VAL A C 1
ATOM 807 O O . VAL A 1 101 ? 22.152 -2.226 -27.821 1.00 86.19 101 VAL A O 1
ATOM 810 N N . MET A 1 102 ? 23.614 -0.697 -27.048 1.00 86.62 102 MET A N 1
ATOM 811 C CA . MET A 1 102 ? 24.700 -1.021 -27.966 1.00 86.62 102 MET A CA 1
ATOM 812 C C . MET A 1 102 ? 25.750 -1.856 -27.237 1.00 86.62 102 MET A C 1
ATOM 814 O O . MET A 1 102 ? 26.271 -1.447 -26.199 1.00 86.62 102 MET A O 1
ATOM 818 N N . MET A 1 103 ? 26.054 -3.029 -27.785 1.00 87.62 103 MET A N 1
ATOM 819 C CA . MET A 1 103 ? 27.060 -3.949 -27.254 1.00 87.62 103 MET A CA 1
ATOM 820 C C . MET A 1 103 ? 28.394 -3.735 -27.973 1.00 87.62 103 MET A C 1
ATOM 822 O O . MET A 1 103 ? 28.403 -3.414 -29.159 1.00 87.62 103 MET A O 1
ATOM 826 N N . GLY A 1 104 ? 29.515 -3.943 -27.278 1.00 86.00 104 GLY A N 1
ATOM 827 C CA . GLY A 1 104 ? 30.840 -3.933 -27.912 1.00 86.00 104 GLY A CA 1
ATOM 828 C C . GLY A 1 104 ? 31.424 -2.547 -28.202 1.00 86.00 104 GLY A C 1
ATOM 829 O O . GLY A 1 104 ? 32.434 -2.456 -28.889 1.00 86.00 104 GLY A O 1
ATOM 830 N N . VAL A 1 105 ? 30.820 -1.469 -27.690 1.00 87.31 105 VAL A N 1
ATOM 831 C CA . VAL A 1 105 ? 31.337 -0.104 -27.869 1.00 87.31 105 VAL A CA 1
ATOM 832 C C . VAL A 1 105 ? 32.571 0.096 -26.976 1.00 87.31 105 VAL A C 1
ATOM 834 O O . VAL A 1 105 ? 32.422 -0.002 -25.755 1.00 87.31 105 VAL A O 1
ATOM 837 N N . PRO A 1 106 ? 33.763 0.413 -27.520 1.00 88.06 106 PRO A N 1
ATOM 838 C CA . PRO A 1 106 ? 34.966 0.654 -26.717 1.00 88.06 106 PRO A CA 1
ATOM 839 C C . PRO A 1 106 ? 34.743 1.720 -25.634 1.00 88.06 106 PRO A C 1
ATOM 841 O O . PRO A 1 106 ? 34.006 2.676 -25.873 1.00 88.06 106 PRO A O 1
ATOM 844 N N . GLU A 1 107 ? 35.375 1.592 -24.460 1.00 85.44 107 GLU A N 1
ATOM 845 C CA . GLU A 1 107 ? 35.232 2.539 -23.325 1.00 85.44 107 GLU A CA 1
ATOM 846 C C . GLU A 1 107 ? 35.995 3.865 -23.514 1.00 85.44 107 GLU A C 1
ATOM 848 O O . GLU A 1 107 ? 36.191 4.628 -22.577 1.00 85.44 107 GLU A O 1
ATOM 853 N N . THR A 1 108 ? 36.429 4.158 -24.739 1.00 87.94 108 THR A N 1
ATOM 854 C CA . THR A 1 108 ? 37.173 5.369 -25.088 1.00 87.94 108 THR A CA 1
ATOM 855 C C . THR A 1 108 ? 36.247 6.457 -25.639 1.00 87.94 108 THR A C 1
ATOM 857 O O . THR A 1 108 ? 35.153 6.182 -26.140 1.00 87.94 108 THR A O 1
ATOM 860 N N . SER A 1 109 ? 36.709 7.711 -25.626 1.00 85.94 109 SER A N 1
ATOM 861 C CA . SER A 1 109 ? 36.013 8.839 -26.269 1.00 85.94 109 SER A CA 1
ATOM 862 C C . SER A 1 109 ? 35.770 8.600 -27.767 1.00 85.94 109 SER A C 1
ATOM 864 O O . SER A 1 109 ? 34.714 8.957 -28.289 1.00 85.94 109 SER A O 1
ATOM 866 N N . ALA A 1 110 ? 36.702 7.915 -28.438 1.00 87.62 110 ALA A N 1
ATOM 867 C CA . ALA A 1 110 ? 36.545 7.458 -29.815 1.00 87.62 110 ALA A CA 1
ATOM 868 C C . ALA A 1 110 ? 35.394 6.445 -29.960 1.00 87.62 110 ALA A C 1
ATOM 870 O O . ALA A 1 110 ? 34.588 6.561 -30.881 1.00 87.62 110 ALA A O 1
ATOM 871 N N . GLY A 1 111 ? 35.250 5.502 -29.022 1.00 86.56 111 GLY A N 1
ATOM 872 C CA . GLY A 1 111 ? 34.124 4.564 -28.999 1.00 86.56 111 GLY A CA 1
ATOM 873 C C . GLY A 1 111 ? 32.771 5.268 -28.856 1.00 86.56 111 GLY A C 1
ATOM 874 O O . GLY A 1 111 ? 31.812 4.922 -29.548 1.00 86.56 111 GLY A O 1
ATOM 875 N N . LEU A 1 112 ? 32.701 6.316 -28.030 1.00 88.19 112 LEU A N 1
ATOM 876 C CA . LEU A 1 112 ? 31.495 7.138 -27.904 1.00 88.19 112 LEU A CA 1
ATOM 877 C C . LEU A 1 112 ? 31.173 7.898 -29.203 1.00 88.19 112 LEU A C 1
ATOM 879 O O . LEU A 1 112 ? 30.001 8.045 -29.552 1.00 88.19 112 LEU A O 1
ATOM 883 N N . GLN A 1 113 ? 32.188 8.356 -29.937 1.00 88.00 113 GLN A N 1
ATOM 884 C CA . GLN A 1 113 ? 31.994 9.004 -31.234 1.00 88.00 113 GLN A CA 1
ATOM 885 C C . GLN A 1 113 ? 31.452 8.023 -32.283 1.00 88.00 113 GLN A C 1
ATOM 887 O O . GLN A 1 113 ? 30.469 8.333 -32.953 1.00 88.00 113 GLN A O 1
ATOM 892 N N . VAL A 1 114 ? 31.986 6.799 -32.330 1.00 89.12 114 VAL A N 1
ATOM 893 C CA . VAL A 1 114 ? 31.460 5.723 -33.187 1.00 89.12 114 VAL A CA 1
ATOM 894 C C . VAL A 1 114 ? 29.993 5.426 -32.860 1.00 89.12 114 VAL A C 1
ATOM 896 O O . VAL A 1 114 ? 29.164 5.303 -33.761 1.00 89.12 114 VAL A O 1
ATOM 899 N N . ALA A 1 115 ? 29.631 5.377 -31.575 1.00 88.19 115 ALA A N 1
ATOM 900 C CA . ALA A 1 115 ? 28.237 5.207 -31.172 1.00 88.19 115 ALA A CA 1
ATOM 901 C C . ALA A 1 115 ? 27.344 6.368 -31.650 1.00 88.19 115 ALA A C 1
ATOM 903 O O . ALA A 1 115 ? 26.212 6.133 -32.080 1.00 88.19 115 ALA A O 1
ATOM 904 N N . LYS A 1 116 ? 27.847 7.611 -31.631 1.00 87.81 116 LYS A N 1
ATOM 905 C CA . LYS A 1 116 ? 27.123 8.773 -32.170 1.00 87.81 116 LYS A CA 1
ATOM 906 C C . LYS A 1 116 ? 26.865 8.651 -33.664 1.00 87.81 116 LYS A C 1
ATOM 908 O O . LYS A 1 116 ? 25.748 8.925 -34.103 1.00 87.81 116 LYS A O 1
ATOM 913 N N . ASP A 1 117 ? 27.855 8.213 -34.424 1.00 87.00 117 ASP A N 1
ATOM 914 C CA . ASP A 1 117 ? 27.731 8.093 -35.874 1.00 87.00 117 ASP A CA 1
ATOM 915 C C . ASP A 1 117 ? 26.789 6.944 -36.262 1.00 87.00 117 ASP A C 1
ATOM 917 O O . ASP A 1 117 ? 25.903 7.124 -37.098 1.00 87.00 117 ASP A O 1
ATOM 921 N N . ILE A 1 118 ? 26.851 5.813 -35.553 1.00 86.31 118 ILE A N 1
ATOM 922 C CA . ILE A 1 118 ? 25.897 4.707 -35.725 1.00 86.31 118 ILE A CA 1
ATOM 923 C C . ILE A 1 118 ? 24.462 5.156 -35.418 1.00 86.31 118 ILE A C 1
ATOM 925 O O . ILE A 1 118 ? 23.536 4.823 -36.159 1.00 86.31 118 ILE A O 1
ATOM 929 N N . ILE A 1 119 ? 24.240 5.940 -34.359 1.00 84.62 119 ILE A N 1
ATOM 930 C CA . ILE A 1 119 ? 22.895 6.438 -34.043 1.00 84.62 119 ILE A CA 1
ATOM 931 C C . ILE A 1 119 ? 22.399 7.447 -35.071 1.00 84.62 119 ILE A C 1
ATOM 933 O O . ILE A 1 119 ? 21.209 7.428 -35.370 1.00 84.62 119 ILE A O 1
ATOM 937 N N . LYS A 1 120 ? 23.259 8.276 -35.667 1.00 83.56 120 LYS A N 1
ATOM 938 C CA . LYS A 1 120 ? 22.848 9.132 -36.792 1.00 83.56 120 LYS A CA 1
ATOM 939 C C . LYS A 1 120 ? 22.381 8.307 -37.995 1.00 83.56 120 LYS A C 1
ATOM 941 O O . LYS A 1 120 ? 21.455 8.724 -38.678 1.00 83.56 120 LYS A O 1
ATOM 946 N N . ILE A 1 121 ? 22.954 7.123 -38.222 1.00 82.12 121 ILE A N 1
ATOM 947 C CA . ILE A 1 121 ? 22.521 6.209 -39.292 1.00 82.12 121 ILE A CA 1
ATOM 948 C C . ILE A 1 121 ? 21.192 5.527 -38.929 1.00 82.12 121 ILE A C 1
ATOM 950 O O . ILE A 1 121 ? 20.245 5.534 -39.712 1.00 82.12 121 ILE A O 1
ATOM 954 N N . ILE A 1 122 ? 21.096 4.952 -37.727 1.00 77.56 122 ILE A N 1
ATOM 955 C CA . ILE A 1 122 ? 19.908 4.211 -37.258 1.00 77.56 122 ILE A CA 1
ATOM 956 C C . ILE A 1 122 ? 18.720 5.155 -37.009 1.00 77.56 122 ILE A C 1
ATOM 958 O O . ILE A 1 122 ? 17.553 4.806 -37.204 1.00 77.56 122 ILE A O 1
ATOM 962 N N . ALA A 1 123 ? 19.008 6.360 -36.529 1.00 74.81 123 ALA A N 1
ATOM 96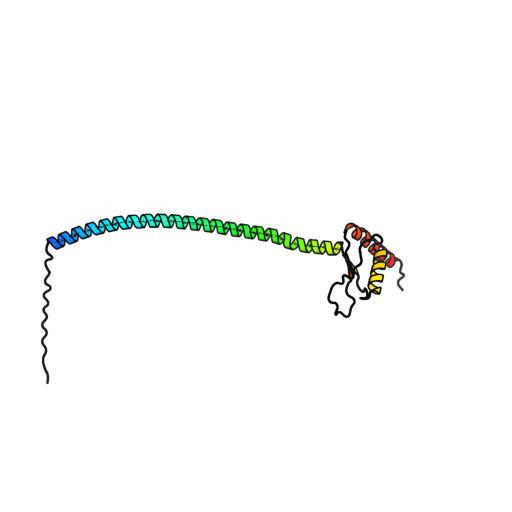3 C CA . ALA A 1 123 ? 18.039 7.352 -36.107 1.00 74.81 123 ALA A CA 1
ATOM 964 C C . ALA A 1 123 ? 18.510 8.786 -36.438 1.00 74.81 123 ALA A C 1
ATOM 966 O O . ALA A 1 123 ? 18.791 9.558 -35.526 1.00 74.81 123 ALA A O 1
ATOM 967 N N . PRO A 1 124 ? 18.473 9.207 -37.715 1.00 73.69 124 PRO A N 1
ATOM 968 C CA . PRO A 1 124 ? 19.004 10.506 -38.157 1.00 73.69 124 PRO A CA 1
ATOM 969 C C . PRO A 1 124 ? 18.329 11.719 -37.508 1.00 73.69 124 PRO A C 1
ATOM 971 O O . PRO A 1 124 ? 18.985 12.697 -37.180 1.00 73.69 124 PRO A O 1
ATOM 974 N N . SER A 1 125 ? 17.024 11.647 -37.231 1.00 73.50 125 SER A N 1
ATOM 975 C CA . SER A 1 125 ? 16.304 12.693 -36.477 1.00 73.50 125 SER A CA 1
ATOM 976 C C . SER A 1 125 ? 16.376 12.540 -34.948 1.00 73.50 125 SER A C 1
ATOM 978 O O . SER A 1 125 ? 15.510 13.033 -34.216 1.00 73.50 125 SER A O 1
ATOM 980 N N . PHE A 1 126 ? 17.366 11.807 -34.437 1.00 75.69 126 PHE A N 1
ATOM 981 C CA . PHE A 1 126 ? 17.691 11.819 -33.018 1.00 75.69 126 PHE A CA 1
ATOM 982 C C . PHE A 1 126 ? 18.417 13.122 -32.676 1.00 75.69 126 PHE A C 1
ATOM 984 O O . PHE A 1 126 ? 19.496 13.399 -33.182 1.00 75.69 126 PHE A O 1
ATOM 991 N N . SER A 1 127 ? 17.807 13.916 -31.801 1.00 70.56 127 SER A N 1
ATOM 992 C CA . SER A 1 127 ? 18.311 15.223 -31.366 1.00 70.56 127 SER A CA 1
ATOM 993 C C . SER A 1 127 ? 18.775 15.219 -29.904 1.00 70.56 127 SER A C 1
ATOM 995 O O . SER A 1 127 ? 18.905 16.275 -29.294 1.00 70.56 127 SER A O 1
ATOM 997 N N . GLY A 1 128 ? 18.929 14.037 -29.298 1.00 72.62 128 GLY A N 1
ATOM 998 C CA . GLY A 1 128 ? 19.363 13.902 -27.910 1.00 72.62 128 GLY A CA 1
ATOM 999 C C . GLY A 1 128 ? 20.885 13.892 -27.778 1.00 72.62 128 GLY A C 1
ATOM 1000 O O . GLY A 1 128 ? 21.602 13.539 -28.712 1.00 72.62 128 GLY A O 1
ATOM 1001 N N . ALA A 1 129 ? 21.386 14.234 -26.592 1.00 78.06 129 ALA A N 1
ATOM 1002 C CA . ALA A 1 129 ? 22.789 14.020 -26.265 1.00 78.06 129 ALA A CA 1
ATOM 1003 C C . ALA A 1 129 ? 23.050 12.520 -26.049 1.00 78.06 129 ALA A C 1
ATOM 1005 O O . ALA A 1 129 ? 22.361 11.869 -25.261 1.00 78.06 129 ALA A O 1
ATOM 1006 N N . ILE A 1 130 ? 24.053 11.973 -26.739 1.00 82.19 130 ILE A N 1
ATOM 1007 C CA . ILE A 1 130 ? 24.565 10.623 -26.469 1.00 82.19 130 ILE A CA 1
ATOM 1008 C C . ILE A 1 130 ? 25.618 10.768 -25.381 1.00 82.19 130 ILE A C 1
ATOM 1010 O O . ILE A 1 130 ? 26.742 11.200 -25.643 1.00 82.19 130 ILE A O 1
ATOM 1014 N N . VAL A 1 131 ? 25.191 10.470 -24.160 1.00 83.75 131 VAL A N 1
ATOM 1015 C CA . VAL A 1 131 ? 26.013 10.477 -22.949 1.00 83.75 131 VAL A CA 1
ATOM 1016 C C . VAL A 1 131 ? 26.506 9.057 -22.688 1.00 83.75 131 VAL A C 1
ATOM 1018 O O . VAL A 1 131 ? 25.814 8.094 -23.029 1.00 83.75 131 VAL A O 1
ATOM 1021 N N . ASP A 1 132 ? 27.685 8.926 -22.084 1.00 82.62 132 ASP A N 1
ATOM 1022 C CA . ASP A 1 132 ? 28.268 7.635 -21.724 1.00 82.62 132 ASP A CA 1
ATOM 1023 C C . ASP A 1 132 ? 27.536 6.989 -20.531 1.00 82.62 132 ASP A C 1
ATOM 1025 O O . ASP A 1 132 ? 27.985 7.005 -19.390 1.00 82.62 132 ASP A O 1
ATOM 1029 N N . ASN A 1 133 ? 26.343 6.455 -20.800 1.00 84.56 133 ASN A N 1
ATOM 1030 C CA . ASN A 1 133 ? 25.499 5.763 -19.831 1.00 84.56 133 ASN A CA 1
ATOM 1031 C C . ASN A 1 133 ? 25.698 4.249 -19.947 1.00 84.56 133 ASN A C 1
ATOM 1033 O O . ASN A 1 133 ? 24.846 3.532 -20.489 1.00 84.56 133 ASN A O 1
ATOM 1037 N N . ARG A 1 134 ? 26.841 3.757 -19.469 1.00 86.50 134 ARG A N 1
ATOM 1038 C CA . ARG A 1 134 ? 27.151 2.322 -19.463 1.00 86.50 134 ARG A CA 1
ATOM 1039 C C . ARG A 1 134 ? 26.433 1.583 -18.344 1.00 86.50 134 ARG A C 1
ATOM 1041 O O . ARG A 1 134 ? 26.232 2.112 -17.255 1.00 86.50 134 ARG A O 1
ATOM 1048 N N . ILE A 1 135 ? 26.033 0.349 -18.634 1.00 83.88 135 ILE A N 1
ATOM 1049 C CA . ILE A 1 135 ? 25.354 -0.538 -17.686 1.00 83.88 135 ILE A CA 1
ATOM 1050 C C . ILE A 1 135 ? 26.376 -1.533 -17.118 1.00 83.88 135 ILE A C 1
ATOM 1052 O O . ILE A 1 135 ? 27.057 -2.207 -17.888 1.00 83.88 135 ILE A O 1
ATOM 1056 N N . GLY A 1 136 ? 26.431 -1.666 -15.791 1.00 82.25 136 GLY A N 1
ATOM 1057 C CA . GLY A 1 136 ? 27.246 -2.667 -15.092 1.00 82.25 136 GLY A CA 1
ATOM 1058 C C . GLY A 1 136 ? 28.628 -2.181 -14.639 1.00 82.25 136 GLY A C 1
ATOM 1059 O O . GLY A 1 136 ? 28.998 -1.016 -14.830 1.00 82.25 136 GLY A O 1
ATOM 1060 N N . ASP A 1 137 ? 29.374 -3.105 -14.034 1.00 81.56 137 ASP A N 1
ATOM 1061 C CA . ASP A 1 137 ? 30.623 -2.833 -13.317 1.00 81.56 137 ASP A CA 1
ATOM 1062 C C . ASP A 1 137 ? 31.792 -2.523 -14.257 1.00 81.56 137 ASP A C 1
ATOM 1064 O O . ASP A 1 137 ? 32.030 -3.224 -15.243 1.00 81.56 137 ASP A O 1
ATOM 1068 N N . SER A 1 138 ? 32.547 -1.469 -13.941 1.00 76.56 138 SER A N 1
ATOM 1069 C CA . SER A 1 138 ? 33.671 -0.970 -14.750 1.00 76.56 138 SER A CA 1
ATOM 1070 C C . SER A 1 138 ? 34.919 -1.858 -14.727 1.00 76.56 138 SER A C 1
ATOM 1072 O O . SER A 1 138 ? 35.836 -1.628 -15.507 1.00 76.56 138 SER A O 1
ATOM 1074 N N . SER A 1 139 ? 34.973 -2.869 -13.858 1.00 75.31 139 SER A N 1
ATOM 1075 C CA . SER A 1 139 ? 36.125 -3.766 -13.682 1.00 75.31 139 SER A CA 1
ATOM 1076 C C . SER A 1 139 ? 36.144 -4.964 -14.645 1.00 75.31 139 SER A C 1
ATOM 1078 O O . SER A 1 139 ? 37.044 -5.804 -14.583 1.00 75.31 139 SER A O 1
ATOM 1080 N N . GLY A 1 140 ? 35.158 -5.078 -15.540 1.00 76.12 140 GLY A N 1
ATOM 1081 C CA . GLY A 1 140 ? 35.043 -6.192 -16.479 1.00 76.12 140 GLY A CA 1
ATOM 1082 C C . GLY A 1 140 ? 36.069 -6.161 -17.621 1.00 76.12 140 GLY A C 1
ATOM 1083 O O . GLY A 1 140 ? 36.416 -5.111 -18.148 1.00 76.12 140 GLY A O 1
ATOM 1084 N N . ARG A 1 141 ? 36.496 -7.344 -18.093 1.00 75.94 141 ARG A N 1
ATOM 1085 C CA . ARG A 1 141 ? 37.372 -7.491 -19.280 1.00 75.94 141 ARG A CA 1
ATOM 1086 C C . ARG A 1 141 ? 36.691 -7.146 -20.615 1.00 75.94 141 ARG A C 1
ATOM 1088 O O . ARG A 1 141 ? 37.366 -7.062 -21.636 1.00 75.94 141 ARG A O 1
ATOM 1095 N N . LYS A 1 142 ? 35.360 -7.020 -20.643 1.00 82.19 142 LYS A N 1
ATOM 1096 C CA . LYS A 1 142 ? 34.572 -6.745 -21.856 1.00 82.19 142 LYS A CA 1
ATOM 1097 C C . LYS A 1 142 ? 33.987 -5.333 -21.788 1.00 82.19 142 LYS A C 1
ATOM 1099 O O . LYS A 1 142 ? 33.533 -4.947 -20.713 1.00 82.19 142 LYS A O 1
ATOM 1104 N N . PRO A 1 143 ? 33.927 -4.604 -22.918 1.00 84.31 143 PRO A N 1
ATOM 1105 C CA . PRO A 1 143 ? 33.324 -3.278 -22.954 1.00 84.31 143 PRO A CA 1
ATOM 1106 C C . PRO A 1 143 ? 31.863 -3.338 -22.511 1.00 84.31 143 PRO A C 1
ATOM 1108 O O . PRO A 1 143 ? 31.081 -4.154 -23.017 1.00 84.31 143 PRO A O 1
ATOM 1111 N N . ARG A 1 144 ? 31.492 -2.459 -21.578 1.00 88.56 144 ARG A N 1
ATOM 1112 C CA . ARG A 1 144 ? 30.134 -2.434 -21.038 1.00 88.56 144 ARG A CA 1
ATOM 1113 C C . ARG A 1 144 ? 29.101 -1.998 -22.078 1.00 88.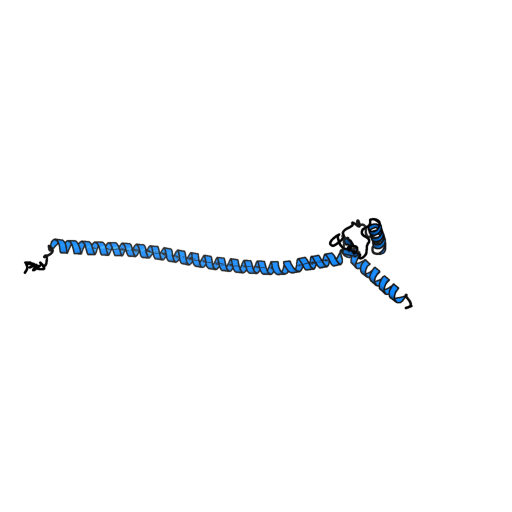56 144 ARG A C 1
ATOM 1115 O O . ARG A 1 144 ? 29.401 -1.136 -22.912 1.00 88.56 144 ARG A O 1
ATOM 1122 N N . PRO A 1 145 ? 27.865 -2.524 -22.001 1.00 89.69 145 PRO A N 1
ATOM 1123 C CA . PRO A 1 145 ? 26.767 -2.081 -22.849 1.00 89.69 145 PRO A CA 1
ATOM 1124 C C . PRO A 1 145 ? 26.485 -0.588 -22.668 1.00 89.69 145 PRO A C 1
ATOM 1126 O O . PRO A 1 145 ? 26.280 -0.125 -21.544 1.00 89.69 145 PRO A O 1
ATOM 1129 N N . LEU A 1 146 ? 26.416 0.154 -23.773 1.00 89.06 146 LEU A N 1
ATOM 1130 C CA . LEU A 1 146 ? 26.050 1.568 -23.778 1.00 89.06 146 LEU A CA 1
ATOM 1131 C C . LEU A 1 146 ? 24.534 1.713 -23.946 1.00 89.06 146 LEU A C 1
ATOM 1133 O O . LEU A 1 146 ? 23.961 1.220 -24.922 1.00 89.06 146 LEU A O 1
ATOM 1137 N N . ARG A 1 147 ? 23.877 2.410 -23.013 1.00 88.31 147 ARG A N 1
ATOM 1138 C CA . ARG A 1 147 ? 22.437 2.686 -23.068 1.00 88.31 147 ARG A CA 1
ATOM 1139 C C . ARG A 1 147 ? 22.161 4.063 -23.653 1.00 88.31 147 ARG A C 1
ATOM 1141 O O . ARG A 1 147 ? 22.539 5.078 -23.076 1.00 88.31 147 ARG A O 1
ATOM 1148 N N . ILE A 1 148 ? 21.383 4.098 -24.728 1.00 86.25 148 ILE A N 1
ATOM 1149 C CA . ILE A 1 148 ? 20.950 5.333 -25.382 1.00 86.25 148 ILE A CA 1
ATOM 1150 C C . ILE A 1 148 ? 19.440 5.462 -25.227 1.00 86.25 148 ILE A C 1
ATOM 1152 O O . ILE A 1 148 ? 18.675 4.653 -25.757 1.00 86.25 148 ILE A O 1
ATOM 1156 N N . SER A 1 149 ? 19.017 6.467 -24.466 1.00 82.19 149 SER A N 1
ATOM 1157 C CA . SER A 1 149 ? 17.619 6.715 -24.129 1.00 82.19 149 SER A CA 1
ATOM 1158 C C . SER A 1 149 ? 16.965 7.707 -25.086 1.00 82.19 149 SER A C 1
ATOM 1160 O O . SER A 1 149 ? 17.484 8.785 -25.373 1.00 82.19 149 SER A O 1
ATOM 1162 N N . PHE A 1 150 ? 15.776 7.354 -25.566 1.00 76.88 150 PHE A N 1
ATOM 1163 C CA . PHE A 1 150 ? 14.951 8.201 -26.415 1.00 76.88 150 PHE A CA 1
ATOM 1164 C C . PHE A 1 150 ? 13.824 8.806 -25.575 1.00 76.88 150 PHE A C 1
ATOM 1166 O O . PHE A 1 150 ? 13.080 8.086 -24.915 1.00 76.88 150 PHE A O 1
ATOM 1173 N N . ARG A 1 151 ? 13.652 10.134 -25.640 1.00 70.44 151 ARG A N 1
ATOM 1174 C CA . ARG A 1 151 ? 12.555 10.838 -24.942 1.00 70.44 151 ARG A CA 1
ATOM 1175 C C . ARG A 1 151 ? 11.154 10.481 -25.463 1.00 70.44 151 ARG A C 1
ATOM 1177 O O . ARG A 1 151 ? 10.180 10.737 -24.773 1.00 70.44 151 ARG A O 1
ATOM 1184 N N . SER A 1 152 ? 11.031 9.904 -26.661 1.00 65.50 152 SER A N 1
ATOM 1185 C CA . SER A 1 152 ? 9.741 9.542 -27.266 1.00 65.50 152 SER A CA 1
ATOM 1186 C C . SER A 1 152 ? 9.780 8.136 -27.871 1.00 65.50 152 SER A C 1
ATOM 1188 O O . SER A 1 152 ? 10.639 7.832 -28.704 1.00 65.50 152 SER A O 1
ATOM 1190 N N . ILE A 1 153 ? 8.816 7.294 -27.476 1.00 58.38 153 ILE A N 1
ATOM 1191 C CA . ILE A 1 153 ? 8.637 5.903 -27.937 1.00 58.38 153 ILE A CA 1
ATOM 1192 C C . ILE A 1 153 ? 8.294 5.851 -29.436 1.00 58.38 153 ILE A C 1
ATOM 1194 O O . ILE A 1 153 ? 8.782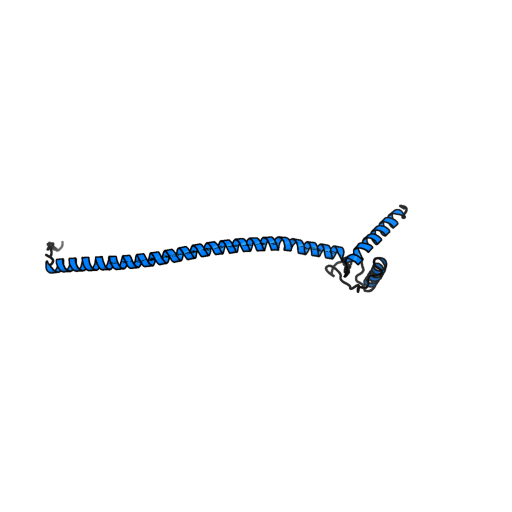 4.976 -30.161 1.00 58.38 153 ILE A O 1
ATOM 1198 N N . SER A 1 154 ? 7.522 6.826 -29.925 1.00 54.38 154 SER A N 1
ATOM 1199 C CA . SER A 1 154 ? 7.101 6.945 -31.327 1.00 54.38 154 SER A CA 1
ATOM 1200 C C . SER A 1 154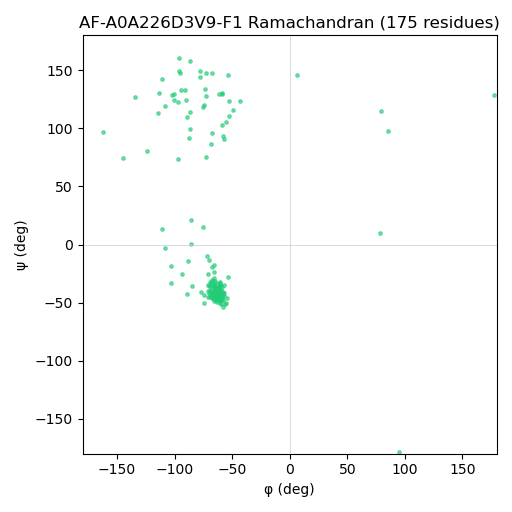 ? 8.296 7.087 -32.274 1.00 54.38 154 SER A C 1
ATOM 1202 O O . SER A 1 154 ? 8.299 6.525 -33.367 1.00 54.38 154 SER A O 1
ATOM 1204 N N . ARG A 1 155 ? 9.374 7.753 -31.828 1.00 53.00 155 ARG A N 1
ATOM 1205 C CA . ARG A 1 155 ? 10.609 7.890 -32.615 1.00 53.00 155 ARG A CA 1
ATOM 1206 C C . ARG A 1 155 ? 11.394 6.581 -32.735 1.00 53.00 155 ARG A C 1
ATOM 1208 O O . ARG A 1 155 ? 12.105 6.437 -33.723 1.00 53.00 155 ARG A O 1
ATOM 1215 N N . ARG A 1 156 ? 11.270 5.628 -31.801 1.00 53.50 156 ARG A N 1
ATOM 1216 C CA . ARG A 1 156 ? 12.012 4.353 -31.849 1.00 53.50 156 ARG A CA 1
ATOM 1217 C C . ARG A 1 156 ? 11.286 3.241 -32.611 1.00 53.50 156 ARG A C 1
ATOM 1219 O O . ARG A 1 156 ? 11.932 2.551 -33.400 1.00 53.50 156 ARG A O 1
ATOM 1226 N N . ARG A 1 157 ? 9.969 3.068 -32.423 1.00 52.25 157 ARG A N 1
ATOM 1227 C CA . ARG A 1 157 ? 9.196 1.983 -33.076 1.00 52.25 157 ARG A CA 1
ATOM 1228 C C . ARG A 1 157 ? 9.298 2.012 -34.601 1.00 52.25 157 ARG A C 1
ATOM 1230 O O . ARG A 1 157 ? 9.524 0.974 -35.208 1.00 52.25 157 ARG A O 1
ATOM 1237 N N . MET A 1 158 ? 9.230 3.195 -35.204 1.00 50.22 158 MET A N 1
ATOM 1238 C CA . MET A 1 158 ? 9.322 3.358 -36.659 1.00 50.22 158 MET A CA 1
ATOM 1239 C C . MET A 1 158 ? 10.711 2.973 -37.216 1.00 50.22 158 MET A C 1
ATOM 1241 O O . MET A 1 158 ? 10.828 2.586 -38.371 1.00 50.22 158 MET A O 1
ATOM 1245 N N . ARG A 1 159 ? 11.766 3.009 -36.385 1.00 52.62 159 ARG A N 1
ATOM 1246 C CA . ARG A 1 159 ? 13.171 2.869 -36.820 1.00 52.62 159 ARG A CA 1
ATOM 1247 C C . ARG A 1 159 ? 13.783 1.502 -36.550 1.00 52.62 159 ARG A C 1
ATOM 1249 O O . ARG A 1 159 ? 14.556 1.017 -37.370 1.00 52.62 159 ARG A O 1
ATOM 1256 N N . HIS A 1 160 ? 13.394 0.831 -35.462 1.00 52.59 160 HIS A N 1
ATOM 1257 C CA . HIS A 1 160 ? 13.780 -0.573 -35.263 1.00 52.59 160 HIS A CA 1
ATOM 1258 C C . HIS A 1 160 ? 13.223 -1.470 -36.379 1.00 52.59 160 HIS A C 1
ATOM 1260 O O . HIS A 1 160 ? 13.930 -2.360 -36.844 1.00 52.59 160 HIS A O 1
ATOM 1266 N N . PHE A 1 161 ? 12.013 -1.177 -36.871 1.00 50.06 161 PHE A N 1
ATOM 1267 C CA . PHE A 1 161 ? 11.444 -1.830 -38.053 1.00 50.06 161 PHE A CA 1
ATOM 1268 C C . PHE A 1 161 ? 12.278 -1.597 -39.324 1.00 50.06 161 PHE A C 1
ATOM 1270 O O . PHE A 1 161 ? 12.415 -2.514 -40.130 1.00 50.06 161 PHE A O 1
ATOM 1277 N N . GLN A 1 162 ? 12.879 -0.414 -39.490 1.00 51.12 162 GLN A N 1
ATOM 1278 C CA . GLN A 1 162 ? 13.697 -0.072 -40.659 1.00 51.12 162 GLN A CA 1
ATOM 1279 C C . GLN A 1 162 ? 15.075 -0.754 -40.625 1.00 51.12 162 GLN A C 1
ATOM 1281 O O . GLN A 1 162 ? 15.494 -1.338 -41.620 1.00 51.12 162 GLN A O 1
ATOM 1286 N N . CYS A 1 163 ? 15.747 -0.775 -39.467 1.00 54.50 163 CYS A N 1
ATOM 1287 C CA . CYS A 1 163 ? 17.006 -1.510 -39.304 1.00 54.50 163 CYS A CA 1
ATOM 1288 C C . CYS A 1 163 ? 16.821 -3.026 -39.426 1.00 54.50 163 CYS A C 1
ATOM 1290 O O . CYS A 1 163 ? 17.615 -3.663 -40.109 1.00 54.50 163 CYS A O 1
ATOM 1292 N N . ALA A 1 164 ? 15.774 -3.608 -38.829 1.00 55.22 164 ALA A N 1
ATOM 1293 C CA . ALA A 1 164 ? 15.490 -5.037 -38.972 1.00 55.22 164 ALA A CA 1
ATOM 1294 C C . ALA A 1 164 ? 15.156 -5.414 -40.428 1.00 55.22 164 ALA A C 1
ATOM 1296 O O . ALA A 1 164 ? 15.635 -6.436 -40.917 1.00 55.22 164 ALA A O 1
ATOM 1297 N N . ARG A 1 165 ? 14.409 -4.563 -41.154 1.00 48.56 165 ARG A N 1
ATOM 1298 C CA . ARG A 1 165 ? 14.157 -4.735 -42.597 1.00 48.56 165 ARG A CA 1
ATOM 1299 C C . ARG A 1 165 ? 15.433 -4.665 -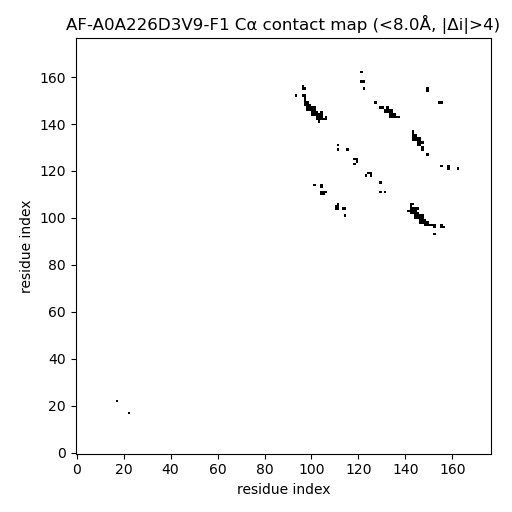43.432 1.00 48.56 165 ARG A C 1
ATOM 1301 O O . ARG A 1 165 ? 15.624 -5.523 -44.287 1.00 48.56 165 ARG A O 1
ATOM 1308 N N . ASN A 1 166 ? 16.313 -3.699 -43.173 1.00 51.94 166 ASN A N 1
ATOM 1309 C CA . ASN A 1 166 ? 17.566 -3.560 -43.920 1.00 51.94 166 ASN A CA 1
ATOM 1310 C C . ASN A 1 166 ? 18.541 -4.711 -43.629 1.00 51.94 166 ASN A C 1
ATOM 1312 O O . ASN A 1 166 ? 19.199 -5.191 -44.546 1.00 51.94 166 ASN A O 1
ATOM 1316 N N . TRP A 1 167 ? 18.584 -5.218 -42.393 1.00 50.69 167 TRP A N 1
ATOM 1317 C CA . TRP A 1 167 ? 19.409 -6.376 -42.026 1.00 50.69 167 TRP A CA 1
ATOM 1318 C C . TRP A 1 167 ? 18.904 -7.681 -42.663 1.00 50.69 167 TRP A C 1
ATOM 1320 O O . TRP A 1 167 ? 19.693 -8.481 -43.162 1.00 50.69 167 TRP A O 1
ATOM 1330 N N . LEU A 1 168 ? 17.580 -7.879 -42.708 1.00 48.91 168 LEU A N 1
ATOM 1331 C CA . LEU A 1 168 ? 16.955 -8.998 -43.424 1.00 48.91 168 LEU A CA 1
ATOM 1332 C C . LEU A 1 168 ? 17.118 -8.880 -44.949 1.00 48.91 168 LEU A C 1
ATOM 1334 O O . LEU A 1 168 ? 17.238 -9.902 -45.620 1.00 48.91 168 LEU A O 1
ATOM 1338 N N . GLY A 1 169 ? 17.159 -7.659 -45.489 1.00 50.06 169 GLY A N 1
ATOM 1339 C CA . GLY A 1 169 ? 17.483 -7.394 -46.893 1.00 50.06 169 GLY A CA 1
ATOM 1340 C C . GLY A 1 169 ? 18.932 -7.746 -47.237 1.00 50.06 169 GLY A C 1
ATOM 1341 O O . GLY A 1 169 ? 19.165 -8.469 -48.198 1.00 50.06 169 GLY A O 1
ATOM 1342 N N . TRP A 1 170 ? 19.891 -7.336 -46.401 1.00 45.72 170 TRP A N 1
ATOM 1343 C CA . TRP A 1 170 ? 21.318 -7.645 -46.577 1.00 45.72 170 TRP A CA 1
ATOM 1344 C C . TRP A 1 170 ? 21.636 -9.143 -46.459 1.00 45.72 170 TRP A C 1
ATOM 1346 O O . TRP A 1 170 ? 22.493 -9.648 -47.180 1.00 45.72 170 TRP A O 1
ATOM 1356 N N . ARG A 1 171 ? 20.913 -9.892 -45.611 1.00 44.41 171 ARG A N 1
ATOM 1357 C CA . ARG A 1 171 ? 21.039 -11.362 -45.536 1.00 44.41 171 ARG A CA 1
ATOM 1358 C C . ARG A 1 171 ? 20.534 -12.100 -46.778 1.00 44.41 171 ARG A C 1
ATOM 1360 O O . ARG A 1 171 ? 20.895 -13.256 -46.952 1.00 44.41 171 ARG A O 1
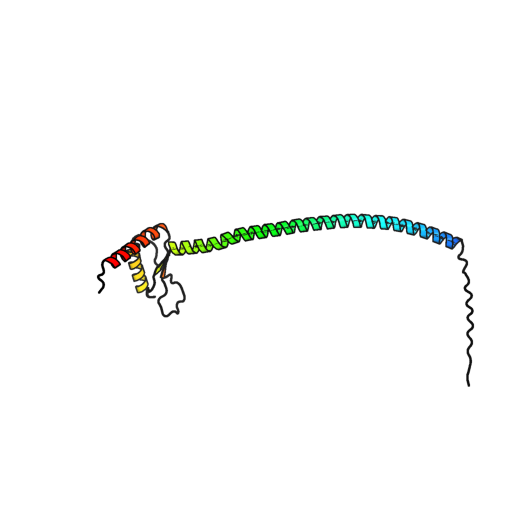ATOM 1367 N N . ARG A 1 172 ? 19.699 -11.477 -47.616 1.00 46.16 172 ARG A N 1
ATOM 1368 C CA . ARG A 1 172 ? 19.219 -12.075 -48.877 1.00 46.16 172 ARG A CA 1
ATOM 1369 C C . ARG A 1 172 ? 20.136 -11.792 -50.068 1.00 46.16 172 ARG A C 1
ATOM 1371 O O . ARG A 1 172 ? 19.979 -12.438 -51.095 1.00 46.16 172 ARG A O 1
ATOM 1378 N N . THR A 1 173 ? 21.065 -10.845 -49.944 1.00 47.19 173 THR A N 1
ATOM 1379 C CA . THR A 1 173 ? 21.964 -10.416 -51.029 1.00 47.19 173 THR A CA 1
ATOM 1380 C C . THR A 1 173 ? 23.412 -10.864 -50.852 1.00 47.19 173 THR A C 1
ATOM 1382 O O . THR A 1 173 ? 24.229 -10.594 -51.725 1.00 47.19 173 THR A O 1
ATOM 1385 N N . LEU A 1 174 ? 23.754 -11.535 -49.750 1.00 41.06 174 LEU A N 1
ATOM 1386 C CA . LEU A 1 174 ? 25.063 -12.167 -49.604 1.00 41.06 174 LEU A CA 1
ATOM 1387 C C . LEU A 1 174 ? 24.999 -13.577 -50.209 1.00 41.06 174 LEU A C 1
ATOM 1389 O O . LEU A 1 174 ? 24.264 -14.411 -49.672 1.00 41.06 174 LEU A O 1
ATOM 1393 N N . PRO A 1 175 ? 25.726 -13.871 -51.304 1.00 41.22 175 PRO A N 1
ATOM 1394 C CA . PRO A 1 175 ? 25.957 -15.253 -51.680 1.00 41.22 175 PRO A CA 1
ATOM 1395 C C . PRO A 1 175 ? 26.729 -15.909 -50.536 1.00 41.22 175 PRO A C 1
ATOM 1397 O O . PRO A 1 175 ? 27.720 -15.363 -50.051 1.00 41.22 175 PRO A O 1
ATOM 1400 N N . TYR A 1 176 ? 26.236 -17.057 -50.081 1.00 43.12 176 TYR A N 1
ATOM 1401 C CA . TYR A 1 176 ? 27.027 -17.973 -49.272 1.00 43.12 176 TYR A CA 1
ATOM 1402 C C . TYR A 1 176 ? 28.332 -18.257 -50.035 1.00 43.12 176 TYR A C 1
ATOM 1404 O O . TYR A 1 176 ? 28.293 -18.876 -51.098 1.00 43.12 176 TYR A O 1
ATOM 1412 N N . GLN A 1 177 ? 29.452 -17.758 -49.515 1.00 40.62 177 GLN A N 1
ATOM 1413 C CA . GLN A 1 177 ? 30.791 -18.286 -49.768 1.00 40.62 177 GLN A CA 1
ATOM 1414 C C . GLN A 1 177 ? 31.303 -18.875 -48.462 1.00 40.62 177 GLN A C 1
ATOM 1416 O O . GLN A 1 177 ? 31.096 -18.219 -47.413 1.00 40.62 177 GLN A O 1
#

pLDDT: mean 77.7, std 17.89, range [38.56, 96.44]

Solvent-accessible surface area (backbone atoms only — not comparable to full-atom values): 10523 Å² total; per-residue (Å²): 136,86,84,90,83,89,84,90,78,87,74,78,80,72,78,74,77,69,51,71,66,58,55,51,50,52,50,54,51,47,56,53,49,52,55,52,46,51,55,50,50,54,52,50,53,53,53,50,49,57,48,51,56,50,49,55,54,49,50,54,54,48,53,59,46,52,55,52,50,52,54,50,51,52,51,52,50,55,58,49,51,58,51,62,56,47,52,58,49,52,50,51,49,47,50,66,50,26,41,52,74,45,74,73,42,50,92,45,74,65,28,53,49,53,51,52,53,52,41,44,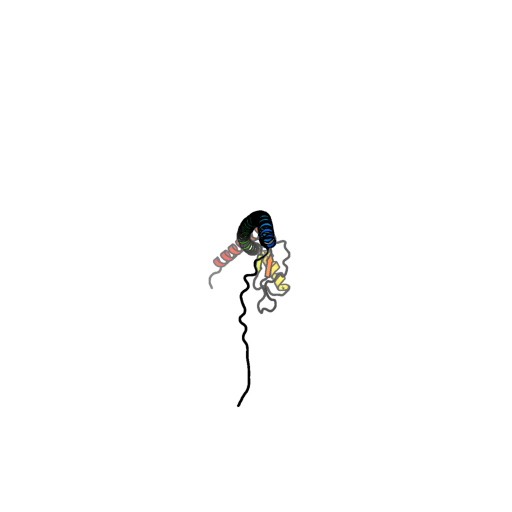70,65,38,64,90,63,86,71,86,89,62,95,45,59,54,77,75,88,86,54,96,60,53,48,38,36,45,46,77,45,98,47,50,76,71,39,60,68,30,56,56,50,53,53,50,50,53,57,51,53,65,71,70,55,78,90,124

Radius of gyration: 50.15 Å; Cα contacts (8 Å, |Δi|>4): 82; chains: 1; bounding box: 70×60×145 Å